Protein AF-A0A942C8V5-F1 (afdb_monomer)

Secondary structure (DSSP, 8-state):
-----------------------------TT--TTSPPPEES--EEETTSEEEEEEEETTGGGEEEEEEES-TTEEEEEEEEPPPPTTS-EEEEEEEEE-TTPPPEEEEEEEEETT--EEEEEEEEESS-EEEEEEEEEEEEEEEEEETTEEEEEEEEEEEEEEEETT----TT-TT-EEEEEEEETTEEEEEEEPEEEEEESSSSEEEEEEEEEGGGGTT--TT-EEEEEEE-TT-PBPPPEEEE-SS---

Structure (mmCIF, N/CA/C/O backbone):
data_AF-A0A942C8V5-F1
#
_entry.id   AF-A0A942C8V5-F1
#
loop_
_atom_site.group_PDB
_atom_site.id
_atom_site.type_symbol
_atom_site.label_atom_id
_atom_site.label_alt_id
_atom_site.label_comp_id
_atom_site.label_asym_id
_atom_site.label_entity_id
_atom_site.label_seq_id
_atom_site.pdbx_PDB_ins_code
_atom_site.Cartn_x
_atom_site.Cartn_y
_atom_site.Cartn_z
_atom_site.occupancy
_atom_site.B_iso_or_equiv
_atom_site.auth_seq_id
_atom_site.auth_comp_id
_atom_site.auth_asym_id
_atom_site.auth_atom_id
_atom_site.pdbx_PDB_model_num
ATOM 1 N N . MET A 1 1 ? -52.559 -8.311 -66.652 1.00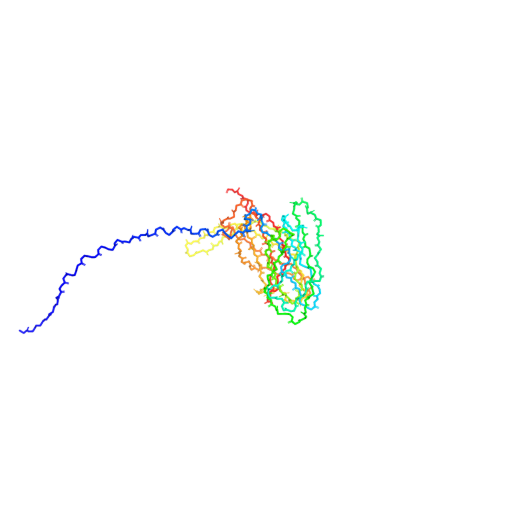 38.31 1 MET A N 1
ATOM 2 C CA . MET A 1 1 ? -52.20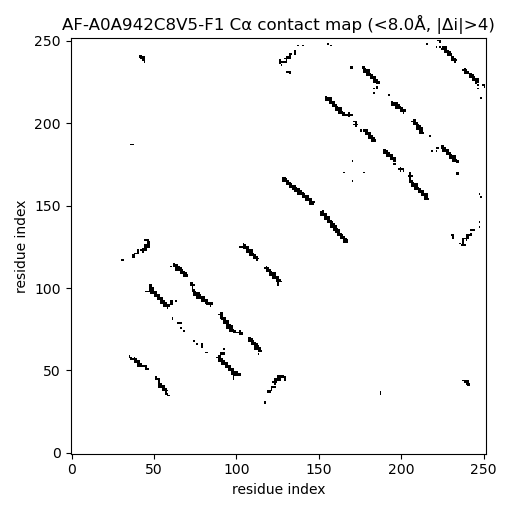0 -9.210 -65.538 1.00 38.31 1 MET A CA 1
ATOM 3 C C . MET A 1 1 ? -51.430 -8.431 -64.485 1.00 38.31 1 MET A C 1
ATOM 5 O O . MET A 1 1 ? -50.335 -7.984 -64.770 1.00 38.31 1 MET A O 1
ATOM 9 N N . LEU A 1 2 ? -52.074 -8.281 -63.321 1.00 38.78 2 LEU A N 1
ATOM 10 C CA . LEU A 1 2 ? -51.520 -8.332 -61.959 1.00 38.78 2 LEU A CA 1
ATOM 11 C C . LEU A 1 2 ? -50.409 -7.345 -61.541 1.00 38.78 2 LEU A C 1
ATOM 13 O O . LEU A 1 2 ? -49.267 -7.487 -61.938 1.00 38.78 2 LEU A O 1
ATOM 17 N N . HIS A 1 3 ? -50.773 -6.402 -60.651 1.00 37.09 3 HIS A N 1
ATOM 18 C CA . HIS A 1 3 ? -50.341 -6.341 -59.228 1.00 37.09 3 HIS A CA 1
ATOM 19 C C . HIS A 1 3 ? -49.029 -5.549 -59.041 1.00 37.09 3 HIS A C 1
ATOM 21 O O . HIS A 1 3 ? -48.108 -5.723 -59.813 1.00 37.09 3 HIS A O 1
ATOM 27 N N . ARG A 1 4 ? -48.791 -4.704 -58.034 1.00 42.16 4 ARG A N 1
ATOM 28 C CA . ARG A 1 4 ? -49.491 -4.214 -56.832 1.00 42.16 4 ARG A CA 1
ATOM 29 C C . ARG A 1 4 ? -48.508 -3.204 -56.194 1.00 42.16 4 ARG A C 1
ATOM 31 O O . ARG A 1 4 ? -47.310 -3.444 -56.278 1.00 42.16 4 ARG A O 1
ATOM 38 N N . ASN A 1 5 ? -49.032 -2.234 -55.436 1.00 39.16 5 ASN A N 1
ATOM 39 C CA . ASN A 1 5 ? -48.396 -1.601 -54.260 1.00 39.16 5 ASN A CA 1
ATOM 40 C C . ASN A 1 5 ? -47.206 -0.634 -54.503 1.00 39.16 5 ASN A C 1
ATOM 42 O O . ASN A 1 5 ? -46.437 -0.828 -55.425 1.00 39.16 5 ASN A O 1
ATOM 46 N N . PHE A 1 6 ? -46.918 0.414 -53.723 1.00 39.69 6 PHE A N 1
ATOM 47 C CA . PHE A 1 6 ? -47.449 1.007 -52.484 1.00 39.69 6 PHE A CA 1
ATOM 48 C C . PHE A 1 6 ? -46.781 2.410 -52.373 1.00 39.69 6 PHE A C 1
ATOM 50 O O . PHE A 1 6 ? -45.605 2.544 -52.681 1.00 39.69 6 PHE A O 1
ATOM 57 N N . ILE A 1 7 ? -47.537 3.481 -52.121 1.00 39.53 7 ILE A N 1
ATOM 58 C CA . ILE A 1 7 ? -47.566 4.252 -50.857 1.00 39.53 7 ILE A CA 1
ATOM 59 C C . ILE A 1 7 ? -46.388 5.227 -50.597 1.00 39.53 7 ILE A C 1
ATOM 61 O O . ILE A 1 7 ? -45.274 4.837 -50.283 1.00 39.53 7 ILE A O 1
ATOM 65 N N . ALA A 1 8 ? -46.770 6.512 -50.640 1.00 39.25 8 ALA A N 1
ATOM 66 C CA . ALA A 1 8 ? -46.387 7.657 -49.802 1.00 39.25 8 ALA A CA 1
ATOM 67 C C . ALA A 1 8 ? -44.900 8.007 -49.589 1.00 39.25 8 ALA A C 1
ATOM 69 O O . ALA A 1 8 ? -44.203 7.433 -48.757 1.00 39.25 8 ALA A O 1
ATOM 70 N N . PHE A 1 9 ? -44.492 9.114 -50.217 1.00 39.47 9 PHE A N 1
ATOM 71 C CA . PHE A 1 9 ? -43.398 9.961 -49.741 1.00 39.47 9 PHE A CA 1
ATOM 72 C C . PHE A 1 9 ? -43.809 10.604 -48.406 1.00 39.47 9 PHE A C 1
ATOM 74 O O . PHE A 1 9 ? -44.644 11.509 -48.367 1.00 39.47 9 PHE A O 1
ATOM 81 N N . ALA A 1 10 ? -43.268 10.074 -47.310 1.00 44.41 10 ALA A N 1
ATOM 82 C CA . ALA A 1 10 ? -43.529 10.534 -45.956 1.00 44.41 10 ALA A CA 1
ATOM 83 C C . ALA A 1 10 ? -42.730 11.799 -45.609 1.00 44.41 10 ALA A C 1
ATOM 85 O O . ALA A 1 10 ? -41.603 12.008 -46.053 1.00 44.41 10 ALA A O 1
ATOM 86 N N . LEU A 1 11 ? -43.391 12.617 -44.794 1.00 40.50 11 LEU A N 1
ATOM 87 C CA . LEU A 1 11 ? -43.017 13.918 -44.266 1.00 40.50 11 LEU A CA 1
ATOM 88 C C . LEU A 1 11 ? -41.564 14.052 -43.787 1.00 40.50 11 LEU A C 1
ATOM 90 O O . LEU A 1 11 ? -41.040 13.249 -43.020 1.00 40.50 11 LEU A O 1
ATOM 94 N N . CYS A 1 12 ? -41.015 15.210 -44.143 1.00 42.50 12 CYS A N 1
ATOM 95 C CA . CYS A 1 12 ? -39.891 15.881 -43.513 1.00 42.50 12 CYS A CA 1
ATOM 96 C C . CYS A 1 12 ? -40.156 16.082 -42.006 1.00 42.50 12 CYS A C 1
ATOM 98 O O . CYS A 1 12 ? -41.077 16.809 -41.631 1.00 42.50 12 CYS A O 1
ATOM 100 N N . LEU A 1 13 ? -39.351 15.453 -41.147 1.00 40.66 13 LEU A N 1
ATOM 101 C CA . LEU A 1 13 ? -39.339 15.681 -39.700 1.00 40.66 13 LEU A CA 1
ATOM 102 C C . LEU A 1 13 ? -37.929 16.132 -39.309 1.00 40.66 13 LEU A C 1
ATOM 104 O O . LEU A 1 13 ? -37.024 15.335 -39.075 1.00 40.66 13 LEU A O 1
ATOM 108 N N . VAL A 1 14 ? -37.742 17.452 -39.306 1.00 45.91 14 VAL A N 1
ATOM 109 C CA . VAL A 1 14 ? -36.545 18.116 -38.785 1.00 45.91 14 VAL A CA 1
ATOM 110 C C . VAL A 1 14 ? -36.579 17.989 -37.263 1.00 45.91 14 VAL A C 1
ATOM 112 O O . VAL A 1 14 ? -37.324 18.695 -36.586 1.00 45.91 14 VAL A O 1
ATOM 115 N N . ALA A 1 15 ? -35.790 17.066 -36.716 1.00 45.25 15 ALA A N 1
ATOM 116 C CA . ALA A 1 15 ? -35.586 16.953 -35.280 1.00 45.25 15 ALA A CA 1
ATOM 117 C C . ALA A 1 15 ? -34.619 18.055 -34.814 1.00 45.25 15 ALA A C 1
ATOM 119 O O . ALA A 1 15 ? -33.400 17.916 -34.899 1.00 45.25 15 ALA A O 1
ATOM 120 N N . PHE A 1 16 ? -35.167 19.167 -34.319 1.00 45.69 16 PHE A N 1
ATOM 121 C CA . PHE A 1 16 ? -34.416 20.131 -33.516 1.00 45.69 16 PHE A CA 1
ATOM 122 C C . PHE A 1 16 ? -34.074 19.480 -32.169 1.00 45.69 16 PHE A C 1
ATOM 124 O O . PHE A 1 16 ? -34.908 19.403 -31.267 1.00 45.69 16 PHE A O 1
ATOM 131 N N . ALA A 1 17 ? -32.840 18.998 -32.025 1.00 45.44 17 ALA A N 1
ATOM 132 C CA . ALA A 1 17 ? -32.298 18.599 -30.735 1.00 45.44 17 ALA A CA 1
ATOM 133 C C . ALA A 1 17 ? -32.041 19.858 -29.890 1.00 45.44 17 ALA A C 1
ATOM 135 O O . ALA A 1 17 ? -30.988 20.488 -29.969 1.00 45.44 17 ALA A O 1
ATOM 136 N N . LEU A 1 18 ? -33.032 20.248 -29.087 1.00 44.28 18 LEU A N 1
ATOM 137 C CA . LEU A 1 18 ? -32.858 21.191 -27.986 1.00 44.28 18 LEU A CA 1
ATOM 138 C C . LEU A 1 18 ? -31.940 20.544 -26.943 1.00 44.28 18 LEU A C 1
ATOM 140 O O . LEU A 1 18 ? -32.384 19.775 -26.092 1.00 44.28 18 LEU A O 1
ATOM 144 N N . THR A 1 19 ? -30.645 20.850 -26.995 1.00 47.84 19 THR A N 1
ATOM 145 C CA . THR A 1 19 ? -29.724 20.563 -25.894 1.00 47.84 19 THR A CA 1
ATOM 146 C C . THR A 1 19 ? -30.099 21.461 -24.720 1.00 47.84 19 THR A C 1
ATOM 148 O O . THR A 1 19 ? -29.638 22.601 -24.617 1.00 47.84 19 THR A O 1
ATOM 151 N N . ALA A 1 20 ? -30.974 20.972 -23.842 1.00 48.25 20 ALA A N 1
ATOM 152 C CA . ALA A 1 20 ? -31.208 21.600 -22.554 1.00 48.25 20 ALA A CA 1
ATOM 153 C C . ALA A 1 20 ? -29.872 21.624 -21.801 1.00 48.25 20 ALA A C 1
ATOM 155 O O . ALA A 1 20 ? -29.314 20.586 -21.447 1.00 48.25 20 ALA A O 1
ATOM 156 N N . LYS A 1 21 ? -29.327 22.825 -21.609 1.00 42.16 21 LYS A N 1
ATOM 157 C CA . LYS A 1 21 ? -28.135 23.064 -20.800 1.00 42.16 21 LYS A CA 1
ATOM 158 C C . LYS A 1 21 ? -28.510 22.737 -19.356 1.00 42.16 21 LYS A C 1
ATOM 160 O O . LYS A 1 21 ? -29.104 23.561 -18.666 1.00 42.16 21 LYS A O 1
ATOM 165 N N . VAL A 1 22 ? -28.245 21.504 -18.932 1.00 43.00 22 VAL A N 1
ATOM 166 C CA . VAL A 1 22 ? -28.465 21.085 -17.548 1.00 43.00 22 VAL A CA 1
ATOM 167 C C . VAL A 1 22 ? -27.470 21.869 -16.703 1.00 43.00 22 VAL A C 1
ATOM 169 O O . VAL A 1 22 ? -26.266 21.622 -16.751 1.00 43.00 22 VAL A O 1
ATOM 172 N N . ASN A 1 23 ? -27.961 22.876 -15.984 1.00 43.91 23 ASN A N 1
ATOM 173 C CA . ASN A 1 23 ? -27.148 23.590 -15.013 1.00 43.91 23 ASN A CA 1
ATOM 174 C C . ASN A 1 23 ? -26.684 22.572 -13.972 1.00 43.91 23 ASN A C 1
ATOM 176 O O . ASN A 1 23 ? -27.506 21.908 -13.341 1.00 43.91 23 ASN A O 1
ATOM 180 N N . SER A 1 24 ? -25.370 22.431 -13.812 1.00 38.53 24 SER A N 1
ATOM 181 C CA . SER A 1 24 ? -24.791 21.613 -12.756 1.00 38.53 24 SER A CA 1
ATOM 182 C C . SER A 1 24 ? -25.305 22.126 -11.412 1.00 38.53 24 SER A C 1
ATOM 184 O O . SER A 1 24 ? -24.946 23.227 -10.987 1.00 38.53 24 SER A O 1
ATOM 186 N N . VAL A 1 25 ? -26.164 21.348 -10.759 1.00 33.50 25 VAL A N 1
ATOM 187 C CA . VAL A 1 25 ? -26.600 21.623 -9.392 1.00 33.50 25 VAL A CA 1
ATOM 188 C C . VAL A 1 25 ? -25.411 21.323 -8.489 1.00 33.50 25 VAL A C 1
ATOM 190 O O . VAL A 1 25 ? -25.062 20.166 -8.262 1.00 33.50 25 VAL A O 1
ATOM 193 N N . SER A 1 26 ? -24.741 22.366 -8.005 1.00 35.66 26 SER A N 1
ATOM 194 C CA . SER A 1 26 ? -23.710 22.217 -6.987 1.00 35.66 26 SER A CA 1
ATOM 195 C C . SER A 1 26 ? -24.388 22.044 -5.629 1.00 35.66 26 SER A C 1
ATOM 197 O O . SER A 1 26 ? -24.813 23.000 -4.983 1.00 35.66 26 SER A O 1
ATOM 199 N N . PHE A 1 27 ? -24.509 20.798 -5.173 1.00 35.44 27 PHE A N 1
ATOM 200 C CA . PHE A 1 27 ? -24.860 20.533 -3.783 1.00 35.44 27 PHE A CA 1
ATOM 201 C C . PHE A 1 27 ? -23.661 20.904 -2.902 1.00 35.44 27 PHE A C 1
ATOM 203 O O . PHE A 1 27 ? -22.681 20.167 -2.810 1.00 35.44 27 PHE A O 1
ATOM 210 N N . ARG A 1 28 ? -23.719 22.070 -2.250 1.00 34.44 28 ARG A N 1
ATOM 211 C CA . ARG A 1 28 ? -22.870 22.350 -1.087 1.00 34.44 28 ARG A CA 1
ATOM 212 C C . ARG A 1 28 ? -23.478 21.624 0.103 1.00 34.44 28 ARG A C 1
ATOM 214 O O . ARG A 1 28 ? -24.478 22.085 0.638 1.00 34.44 28 ARG A O 1
ATOM 221 N N . VAL A 1 29 ? -22.866 20.518 0.521 1.00 41.31 29 VAL A N 1
ATOM 222 C CA . VAL A 1 29 ? -23.103 19.952 1.854 1.00 41.31 29 VAL A CA 1
ATOM 223 C C . VAL A 1 29 ? -22.496 20.932 2.867 1.00 41.31 29 VAL A C 1
ATOM 225 O O . VAL A 1 29 ? -21.273 21.118 2.861 1.00 41.31 29 VAL A O 1
ATOM 228 N N . PRO A 1 30 ? -23.298 21.624 3.698 1.00 34.59 30 PRO A N 1
ATOM 229 C CA . PRO A 1 30 ? -22.764 22.520 4.717 1.00 34.59 30 PRO A CA 1
ATOM 230 C C . PRO A 1 30 ? -21.890 21.710 5.686 1.00 34.59 30 PRO A C 1
ATOM 232 O O . PRO A 1 30 ? -22.358 20.732 6.257 1.00 34.59 30 PRO A O 1
ATOM 235 N N . GLY A 1 31 ? -20.616 22.088 5.833 1.00 42.44 31 GLY A N 1
ATOM 236 C CA . GLY A 1 31 ? -19.649 21.411 6.714 1.00 42.44 31 GLY A CA 1
ATOM 237 C C . GLY A 1 31 ? -18.483 20.714 6.004 1.00 42.44 31 GLY A C 1
ATOM 238 O O . GLY A 1 31 ? -17.458 20.470 6.635 1.00 42.44 31 GLY A O 1
ATOM 239 N N . LEU A 1 32 ? -18.560 20.473 4.690 1.00 41.72 32 LEU A N 1
ATOM 240 C CA . LEU A 1 32 ? -17.428 19.941 3.923 1.00 41.72 32 LEU A CA 1
ATOM 241 C C . LEU A 1 32 ? -16.541 21.099 3.426 1.00 41.72 32 LEU A C 1
ATOM 243 O O . LEU A 1 32 ? -16.661 21.567 2.292 1.00 41.72 32 LEU A O 1
ATOM 247 N N . GLN A 1 33 ? -15.667 21.632 4.288 1.00 43.25 33 GLN A N 1
ATOM 248 C CA . GLN A 1 33 ? -14.651 22.591 3.840 1.00 43.25 33 GLN A CA 1
ATOM 249 C C . GLN A 1 33 ? -13.616 21.880 2.951 1.00 43.25 33 GLN A C 1
ATOM 251 O O . GLN A 1 33 ? -12.666 21.262 3.412 1.00 43.25 33 GLN A O 1
ATOM 256 N N . SER A 1 34 ? -13.811 22.010 1.639 1.00 46.91 34 SER A N 1
ATOM 257 C CA . SER A 1 34 ? -13.035 21.423 0.533 1.00 46.91 34 SER A CA 1
ATOM 258 C C . SER A 1 34 ? -11.576 21.933 0.383 1.00 46.91 34 SER A C 1
ATOM 260 O O . SER A 1 34 ? -10.985 21.831 -0.700 1.00 46.91 34 SER A O 1
ATOM 262 N N . SER A 1 35 ? -10.954 22.502 1.419 1.00 44.91 35 SER A N 1
ATOM 263 C CA . SER A 1 35 ? -9.672 23.215 1.273 1.00 44.91 35 SER A CA 1
ATOM 264 C C . SER A 1 35 ? -8.434 22.462 1.766 1.00 44.91 35 SER A C 1
ATOM 266 O O . SER A 1 35 ? -7.335 22.808 1.331 1.00 44.91 35 SER A O 1
ATOM 268 N N . ASP A 1 36 ? -8.562 21.405 2.563 1.00 59.91 36 ASP A N 1
ATOM 269 C CA . ASP A 1 36 ? -7.403 20.638 3.036 1.00 59.91 36 ASP A CA 1
ATOM 270 C C . ASP A 1 36 ? -7.195 19.358 2.220 1.00 59.91 36 ASP A C 1
ATOM 272 O O . ASP A 1 36 ? -8.136 18.780 1.678 1.00 59.91 36 ASP A O 1
ATOM 276 N N . ALA A 1 37 ? -5.933 18.956 2.038 1.00 65.75 37 ALA A N 1
ATOM 277 C CA . ALA A 1 37 ? -5.626 17.669 1.422 1.00 65.75 37 ALA A CA 1
ATOM 278 C C . ALA A 1 37 ? -6.230 16.553 2.286 1.00 65.75 37 ALA A C 1
ATOM 280 O O . ALA A 1 37 ? -6.103 16.609 3.510 1.00 65.75 37 ALA A O 1
ATOM 281 N N . LEU A 1 38 ? -6.879 15.571 1.647 1.00 77.62 38 LEU A N 1
ATOM 282 C CA . LEU A 1 38 ? -7.459 14.428 2.351 1.00 77.62 38 LEU A CA 1
ATOM 283 C C . LEU A 1 38 ? -6.379 13.724 3.186 1.00 77.62 38 LEU A C 1
ATOM 285 O O . LEU A 1 38 ? -5.236 13.619 2.718 1.00 77.62 38 LEU A O 1
ATOM 289 N N . PRO A 1 39 ? -6.719 13.246 4.393 1.00 85.62 39 PRO A N 1
ATOM 290 C CA . PRO A 1 39 ? -5.781 12.483 5.189 1.00 85.62 39 PRO A CA 1
ATOM 291 C C . PRO A 1 39 ? -5.361 11.203 4.468 1.00 85.62 39 PRO A C 1
ATOM 293 O O . PRO A 1 39 ? -6.121 10.593 3.718 1.00 85.62 39 PRO A O 1
ATOM 296 N N . GLU A 1 40 ? -4.119 10.807 4.700 1.00 86.00 40 GLU A N 1
ATOM 297 C CA . GLU A 1 40 ? -3.477 9.662 4.073 1.00 86.00 40 GLU A CA 1
ATOM 298 C C . GLU A 1 40 ? -3.154 8.609 5.132 1.00 86.00 40 GLU A C 1
ATOM 300 O O . GLU A 1 40 ? -2.676 8.937 6.216 1.00 86.00 40 GLU A O 1
ATOM 305 N N . VAL A 1 41 ? -3.391 7.340 4.807 1.00 88.31 41 VAL A N 1
ATOM 306 C CA . VAL A 1 41 ? -3.032 6.204 5.661 1.00 88.31 41 VAL A CA 1
ATOM 307 C C . VAL A 1 41 ? -1.665 5.660 5.243 1.00 88.31 41 VAL A C 1
ATOM 309 O O . VAL A 1 41 ? -1.463 5.349 4.065 1.00 88.31 41 VAL A O 1
ATOM 312 N N . GLU A 1 42 ? -0.735 5.522 6.192 1.00 83.75 42 GLU A N 1
ATOM 313 C CA . GLU A 1 42 ? 0.624 5.027 5.909 1.00 83.75 42 GLU A CA 1
ATOM 314 C C . GLU A 1 42 ? 0.648 3.525 5.591 1.00 83.75 42 GLU A C 1
ATOM 316 O O . GLU A 1 42 ? 1.216 3.116 4.574 1.00 83.75 42 GLU A O 1
ATOM 321 N N . SER A 1 43 ? -0.029 2.724 6.419 1.00 81.31 43 SER A N 1
ATOM 322 C CA . SER A 1 43 ? -0.343 1.317 6.151 1.00 81.31 43 SER A CA 1
ATOM 323 C C . SER A 1 43 ? -1.853 1.148 6.122 1.00 81.31 43 SER A C 1
ATOM 325 O O . SER A 1 43 ? -2.517 1.325 7.140 1.00 81.31 43 SER A O 1
ATOM 327 N N . SER A 1 44 ? -2.410 0.835 4.954 1.00 83.94 44 SER A N 1
ATOM 328 C CA . SER A 1 44 ? -3.852 0.620 4.812 1.00 83.94 44 SER A CA 1
ATOM 329 C C . SER A 1 44 ? -4.277 -0.796 5.170 1.00 83.94 44 SER A C 1
ATOM 331 O O . SER A 1 44 ? -5.394 -1.160 4.833 1.00 83.94 44 SER A O 1
ATOM 333 N N . VAL A 1 45 ? -3.431 -1.590 5.829 1.00 88.62 45 VAL A N 1
ATOM 334 C CA . VAL A 1 45 ? -3.777 -2.942 6.273 1.00 88.62 45 VAL A CA 1
ATOM 335 C C . VAL A 1 45 ? -3.560 -3.071 7.770 1.00 88.62 45 VAL A C 1
ATOM 337 O O . VAL A 1 45 ? -2.545 -2.632 8.309 1.00 88.62 45 VAL A O 1
ATOM 340 N N . VAL A 1 46 ? -4.544 -3.671 8.431 1.00 93.62 46 VAL A N 1
ATOM 341 C CA . VAL A 1 46 ? -4.463 -4.136 9.816 1.00 93.62 46 VAL A CA 1
ATOM 342 C C . VAL A 1 46 ? -4.713 -5.633 9.842 1.00 93.62 46 VAL A C 1
ATOM 344 O O . VAL A 1 46 ? -5.501 -6.139 9.046 1.00 93.62 46 VAL A O 1
ATOM 347 N N . VAL A 1 47 ? -4.056 -6.355 10.740 1.00 94.69 47 VAL A N 1
ATOM 348 C CA . VAL A 1 47 ? -4.050 -7.819 10.703 1.00 94.69 47 VAL A CA 1
ATOM 349 C C . VAL A 1 47 ? -5.023 -8.378 11.729 1.00 94.69 47 VAL A C 1
ATOM 351 O O . VAL A 1 47 ? -5.025 -7.975 12.893 1.00 94.69 47 VAL A O 1
ATOM 354 N N . ARG A 1 48 ? -5.860 -9.325 11.304 1.00 95.38 48 ARG A N 1
ATOM 355 C CA . ARG A 1 48 ? -6.801 -10.004 12.201 1.00 95.38 48 ARG A CA 1
ATOM 356 C C . ARG A 1 48 ? -6.093 -10.831 13.277 1.00 95.38 48 ARG A C 1
ATOM 358 O O . ARG A 1 48 ? -5.007 -11.364 13.067 1.00 95.38 48 ARG A O 1
ATOM 365 N N . GLY A 1 49 ? -6.740 -10.973 14.430 1.00 96.50 49 GLY A N 1
ATOM 366 C CA . GLY A 1 49 ? -6.250 -11.782 15.551 1.00 96.50 49 GLY A CA 1
ATOM 367 C C . GLY A 1 49 ? -5.174 -11.116 16.406 1.00 96.50 49 GLY A C 1
ATOM 368 O O . GLY A 1 49 ? -4.634 -11.765 17.300 1.00 96.50 49 GLY A O 1
ATOM 369 N N . ARG A 1 50 ? -4.862 -9.838 16.164 1.00 96.12 50 ARG A N 1
ATOM 370 C CA . ARG A 1 50 ? -3.879 -9.076 16.938 1.00 96.12 50 ARG A CA 1
ATOM 371 C C . ARG A 1 50 ? -4.315 -7.626 17.137 1.00 96.12 50 ARG A C 1
ATOM 373 O O . ARG A 1 50 ? -5.303 -7.152 16.576 1.00 96.12 50 ARG A O 1
ATOM 380 N N . THR A 1 51 ? -3.562 -6.922 17.973 1.00 96.31 51 THR A N 1
ATOM 381 C CA . THR A 1 51 ? -3.647 -5.465 18.057 1.00 96.31 51 THR A CA 1
ATOM 382 C C . THR A 1 51 ? -2.820 -4.863 16.925 1.00 96.31 51 THR A C 1
ATOM 384 O O . THR A 1 51 ? -1.639 -5.178 16.793 1.00 96.31 51 THR A O 1
ATOM 387 N N . SER A 1 52 ? -3.419 -3.985 16.127 1.00 94.12 52 SER A N 1
ATOM 388 C CA . SER A 1 52 ? -2.767 -3.295 15.011 1.00 94.12 52 SER A CA 1
ATOM 389 C C . SER A 1 52 ? -2.821 -1.783 15.198 1.00 94.12 52 SER A C 1
ATOM 391 O O . SER A 1 52 ? -3.696 -1.260 15.887 1.00 94.12 52 SER A O 1
ATOM 393 N N . THR A 1 53 ? -1.885 -1.064 14.579 1.00 93.44 53 THR A N 1
ATOM 394 C CA . THR A 1 53 ? -1.855 0.404 14.614 1.00 93.44 53 THR A CA 1
ATOM 395 C C . THR A 1 53 ? -2.101 0.963 13.222 1.00 93.44 53 THR A C 1
ATOM 397 O O . THR A 1 53 ? -1.342 0.690 12.298 1.00 93.44 53 THR A O 1
ATOM 400 N N . LEU A 1 54 ? -3.142 1.781 13.091 1.00 93.62 54 LEU A N 1
ATOM 401 C CA . LEU A 1 54 ? -3.445 2.535 11.882 1.00 93.62 54 LEU A CA 1
ATOM 402 C C . LEU A 1 54 ? -2.906 3.961 12.034 1.00 93.62 54 LEU A C 1
ATOM 404 O O . LEU A 1 54 ? -3.445 4.741 12.821 1.00 93.62 54 LEU A O 1
ATOM 408 N N . THR A 1 55 ? -1.852 4.312 11.294 1.00 93.00 55 THR A N 1
ATOM 409 C CA . THR A 1 55 ? -1.295 5.675 11.301 1.00 93.00 55 THR A CA 1
ATOM 410 C C . THR A 1 55 ? -1.850 6.490 10.141 1.00 93.00 55 THR A C 1
ATOM 412 O O . THR A 1 55 ? -1.728 6.112 8.972 1.00 93.00 55 THR A O 1
ATOM 415 N N . ILE A 1 56 ? -2.452 7.626 10.483 1.00 92.62 56 ILE A N 1
ATOM 416 C CA . ILE A 1 56 ? -3.108 8.546 9.558 1.00 92.62 56 ILE A CA 1
ATOM 417 C C . ILE A 1 56 ? -2.415 9.898 9.644 1.00 92.62 56 ILE A C 1
ATOM 419 O O . ILE A 1 56 ? -2.151 10.395 10.737 1.00 92.62 56 ILE A O 1
ATOM 423 N N . VAL A 1 57 ? -2.141 10.504 8.493 1.00 90.12 57 VAL A N 1
ATOM 424 C CA . VAL A 1 57 ? -1.379 11.746 8.354 1.00 90.12 57 VAL A CA 1
ATOM 425 C C . VAL A 1 57 ? -2.212 12.775 7.597 1.00 90.12 57 VAL A C 1
ATOM 427 O O . VAL A 1 57 ? -2.797 12.470 6.562 1.00 90.12 57 VAL A O 1
ATOM 430 N N . GLY A 1 58 ? -2.280 14.008 8.092 1.00 88.75 58 GLY A N 1
ATOM 431 C CA . GLY A 1 58 ? -3.107 15.058 7.505 1.00 88.75 58 GLY A CA 1
ATOM 432 C C . GLY A 1 58 ? -2.985 16.386 8.243 1.00 88.75 58 GLY A C 1
ATOM 433 O O . GLY A 1 58 ? -2.523 16.452 9.380 1.00 88.75 58 GLY A O 1
ATOM 434 N N . LYS A 1 59 ? -3.406 17.482 7.605 1.00 83.00 59 LYS A N 1
ATOM 435 C CA . LYS A 1 59 ? -3.219 18.837 8.157 1.00 83.00 59 LYS A CA 1
ATOM 436 C C . LYS A 1 59 ? -3.947 19.063 9.476 1.00 83.00 59 LYS A C 1
ATOM 438 O O . LYS A 1 59 ? -3.407 19.711 10.363 1.00 83.00 59 LYS A O 1
ATOM 443 N N . SER A 1 60 ? -5.128 18.484 9.637 1.00 82.06 60 SER A N 1
ATOM 444 C CA . SER A 1 60 ? -6.055 18.890 10.695 1.00 82.06 60 SER A CA 1
ATOM 445 C C . SER A 1 60 ? -6.398 17.730 11.648 1.00 82.06 60 SER A C 1
ATOM 447 O O . SER A 1 60 ? -7.448 17.715 12.287 1.00 82.06 60 SER A O 1
ATOM 449 N N . LEU A 1 61 ? -5.492 16.752 11.779 1.00 88.94 61 LEU A N 1
ATOM 450 C CA . LEU A 1 61 ? -5.704 15.547 12.596 1.00 88.94 61 LEU A CA 1
ATOM 451 C C . LEU A 1 61 ? -5.439 15.737 14.095 1.00 88.94 61 LEU A C 1
ATOM 453 O O . LEU A 1 61 ? -5.934 14.952 14.905 1.00 88.94 61 LEU A O 1
ATOM 457 N N . SER A 1 62 ? -4.729 16.793 14.504 1.00 84.88 62 SER A N 1
ATOM 458 C CA . SER A 1 62 ? -4.431 17.068 15.923 1.00 84.88 62 SER A CA 1
ATOM 459 C C . SER A 1 62 ? -5.689 17.297 16.776 1.00 84.88 62 SER A C 1
ATOM 461 O O . SER A 1 62 ? -5.673 17.115 17.998 1.00 84.88 62 SER A O 1
ATOM 463 N N . GLN A 1 63 ? -6.813 17.642 16.141 1.00 87.81 63 GLN A N 1
ATOM 464 C CA . GLN A 1 63 ? -8.108 17.849 16.790 1.00 87.81 63 GLN A CA 1
ATOM 465 C C . GLN A 1 63 ? -9.002 16.602 16.805 1.00 87.81 63 GLN A C 1
ATOM 467 O O . GLN A 1 63 ? -10.115 16.690 17.320 1.00 87.81 63 GLN A O 1
ATOM 472 N N . THR A 1 64 ? -8.538 15.453 16.300 1.00 92.44 64 THR A N 1
ATOM 473 C CA . THR A 1 64 ? -9.303 14.195 16.332 1.00 92.44 64 THR A CA 1
ATOM 474 C C . THR A 1 64 ? -9.682 13.848 17.774 1.00 92.44 64 THR A C 1
ATOM 476 O O . THR A 1 64 ? -8.829 13.881 18.671 1.00 92.44 64 THR A O 1
ATOM 479 N N . LYS A 1 65 ? -10.972 13.571 18.001 1.00 93.00 65 LYS A N 1
ATOM 480 C CA . LYS A 1 65 ? -11.537 13.171 19.303 1.00 93.00 65 LYS A CA 1
ATOM 481 C C . LYS A 1 65 ? -12.170 11.782 19.280 1.00 93.00 65 LYS A C 1
ATOM 483 O O . LYS A 1 65 ? -12.216 11.141 20.321 1.00 93.00 65 LYS A O 1
ATOM 488 N N . ALA A 1 66 ? -12.664 11.343 18.126 1.00 94.31 66 ALA A N 1
ATOM 489 C CA . ALA A 1 66 ? -13.348 10.069 17.974 1.00 94.31 66 ALA A CA 1
ATOM 490 C C . ALA A 1 66 ? -13.037 9.461 16.608 1.00 94.31 66 ALA A C 1
ATOM 492 O O . ALA A 1 66 ? -12.735 10.182 15.653 1.00 94.31 66 ALA A O 1
ATOM 493 N N . VAL A 1 67 ? -13.120 8.137 16.550 1.00 96.62 67 VAL A N 1
ATOM 494 C CA . VAL A 1 67 ? -12.977 7.334 15.340 1.00 96.62 67 VAL A CA 1
ATOM 495 C C . VAL A 1 67 ? -14.107 6.322 15.345 1.00 96.62 67 VAL A C 1
ATOM 497 O O . VAL A 1 67 ? -14.265 5.582 16.314 1.00 96.62 67 VAL A O 1
ATOM 500 N N . GLU A 1 68 ? -14.849 6.276 14.252 1.00 97.06 68 GLU A N 1
ATOM 501 C CA . GLU A 1 68 ? -15.865 5.262 13.993 1.00 97.06 68 GLU A CA 1
ATOM 502 C C . GLU A 1 68 ? -15.429 4.426 12.795 1.00 97.06 68 GLU A C 1
ATOM 504 O O . GLU A 1 68 ? -14.865 4.961 11.842 1.00 97.06 68 GLU A O 1
ATOM 509 N N . ILE A 1 69 ? -15.640 3.112 12.859 1.00 97.44 69 ILE A N 1
ATOM 510 C CA . ILE A 1 69 ? -15.216 2.173 11.818 1.00 97.44 69 ILE A CA 1
ATOM 511 C C . ILE A 1 69 ? -16.441 1.470 11.256 1.00 97.44 69 ILE A C 1
ATOM 513 O O . ILE A 1 69 ? -17.246 0.938 12.015 1.00 97.44 69 ILE A O 1
ATOM 517 N N . GLU A 1 70 ? -16.541 1.413 9.933 1.00 96.88 70 GLU A N 1
ATOM 518 C CA . GLU A 1 70 ? -17.616 0.725 9.233 1.00 96.88 70 GLU A CA 1
ATOM 519 C C . GLU A 1 70 ? -17.069 -0.165 8.103 1.00 96.88 70 GLU A C 1
ATOM 521 O O . GLU A 1 70 ? -16.290 0.307 7.271 1.00 96.88 70 GLU A O 1
ATOM 526 N N . PRO A 1 71 ? -17.469 -1.446 8.027 1.00 97.12 71 PRO A N 1
ATOM 527 C CA . PRO A 1 71 ? -18.149 -2.235 9.065 1.00 97.12 71 PRO A CA 1
ATOM 528 C C . PRO A 1 71 ? -17.332 -2.417 10.364 1.00 97.12 71 PRO A C 1
ATOM 530 O O . PRO A 1 71 ? -16.144 -2.729 10.318 1.00 97.12 71 PRO A O 1
ATOM 533 N N . ALA A 1 72 ? -17.972 -2.290 11.533 1.00 96.50 72 ALA A N 1
ATOM 534 C CA . ALA A 1 72 ? -17.301 -2.419 12.839 1.00 96.50 72 ALA A CA 1
ATOM 535 C C . ALA A 1 72 ? -17.079 -3.873 13.304 1.00 96.50 72 ALA A C 1
ATOM 537 O O . ALA A 1 72 ? -16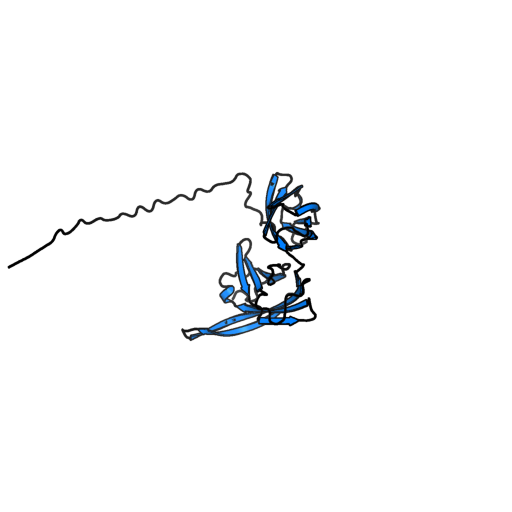.357 -4.108 14.272 1.00 96.50 72 ALA A O 1
ATOM 538 N N . THR A 1 73 ? -17.723 -4.855 12.665 1.00 96.81 73 THR A N 1
ATOM 539 C CA . THR A 1 73 ? -17.717 -6.259 13.103 1.00 96.81 73 THR A CA 1
ATOM 540 C C . THR A 1 73 ? -16.292 -6.798 13.253 1.00 96.81 73 THR A C 1
ATOM 542 O O . THR A 1 73 ? -15.504 -6.769 12.305 1.00 96.81 73 THR A O 1
ATOM 545 N N . GLY A 1 74 ? -15.971 -7.297 14.451 1.00 96.94 74 GLY A N 1
ATOM 546 C CA . GLY A 1 74 ? -14.656 -7.848 14.785 1.00 96.94 74 GLY A CA 1
ATOM 547 C C . GLY A 1 74 ? -13.549 -6.809 15.009 1.00 96.94 74 GLY A C 1
ATOM 548 O O . GLY A 1 74 ? -12.388 -7.196 15.106 1.00 96.94 74 GLY A O 1
ATOM 549 N N . ILE A 1 75 ? -13.862 -5.507 15.086 1.00 97.75 75 ILE A N 1
ATOM 550 C CA . ILE A 1 75 ? -12.881 -4.438 15.331 1.00 97.75 75 ILE A CA 1
ATOM 551 C C . ILE A 1 75 ? -13.305 -3.578 16.524 1.00 97.75 75 ILE A C 1
ATOM 553 O O . ILE A 1 75 ? -14.456 -3.161 16.641 1.00 97.75 75 ILE A O 1
ATOM 557 N N . LYS A 1 76 ? -12.347 -3.241 17.392 1.00 97.31 76 LYS A N 1
ATOM 558 C CA . LYS A 1 76 ? -12.525 -2.255 18.466 1.00 97.31 76 LYS A CA 1
ATOM 559 C C . LYS A 1 76 ? -11.417 -1.215 18.427 1.00 97.31 76 LYS A C 1
ATOM 561 O O . LYS A 1 76 ? -10.240 -1.566 18.373 1.00 97.31 76 LYS A O 1
ATOM 566 N N . VAL A 1 77 ? -11.788 0.061 18.513 1.00 97.31 77 VAL A N 1
ATOM 567 C CA . VAL A 1 77 ? -10.828 1.144 18.758 1.00 97.31 77 VAL A CA 1
ATOM 568 C C . VAL A 1 77 ? -10.425 1.087 20.228 1.00 97.31 77 VAL A C 1
ATOM 570 O O . VAL A 1 77 ? -11.254 1.292 21.110 1.00 97.31 77 VAL A O 1
ATOM 573 N N . VAL A 1 78 ? -9.160 0.772 20.487 1.00 97.25 78 VAL A N 1
ATOM 574 C CA . VAL A 1 78 ? -8.595 0.677 21.840 1.00 97.25 78 VAL A CA 1
ATOM 575 C C . VAL A 1 78 ? -8.116 2.044 22.302 1.00 97.25 78 VAL A C 1
ATOM 577 O O . VAL A 1 78 ? -8.368 2.449 23.433 1.00 97.25 78 VAL A O 1
ATOM 580 N N . GLU A 1 79 ? -7.418 2.761 21.424 1.00 96.31 79 GLU A N 1
ATOM 581 C CA . GLU A 1 79 ? -6.770 4.018 21.775 1.00 96.31 79 GLU A CA 1
ATOM 582 C C . GLU A 1 79 ? -6.598 4.915 20.546 1.00 96.31 79 GLU A C 1
ATOM 584 O O . GLU A 1 79 ? -6.369 4.433 19.436 1.00 96.31 79 GLU A O 1
ATOM 589 N N . ILE A 1 80 ? -6.663 6.232 20.753 1.00 95.31 80 ILE A N 1
ATOM 590 C CA . ILE A 1 80 ? -6.321 7.244 19.748 1.00 95.31 80 ILE A CA 1
ATOM 591 C C . ILE A 1 80 ? -5.141 8.053 20.290 1.00 95.31 80 ILE A C 1
ATOM 593 O O . ILE A 1 80 ? -5.302 8.875 21.193 1.00 95.31 80 ILE A O 1
ATOM 597 N N . LYS A 1 81 ? -3.954 7.838 19.723 1.00 93.69 81 LYS A N 1
ATOM 598 C CA . LYS A 1 81 ? -2.726 8.558 20.069 1.00 93.69 81 LYS A CA 1
ATOM 599 C C . LYS A 1 81 ? -2.484 9.679 19.075 1.00 93.69 81 LYS A C 1
ATOM 601 O O . LYS A 1 81 ? -2.432 9.459 17.867 1.00 93.69 81 LYS A O 1
ATOM 606 N N . LYS A 1 82 ? -2.295 10.889 19.586 1.00 89.94 82 LYS A N 1
ATOM 607 C CA . LYS A 1 82 ? -1.837 12.021 18.776 1.00 89.94 82 LYS A CA 1
ATOM 608 C C . LYS A 1 82 ? -0.323 11.959 18.705 1.00 89.94 82 LYS A C 1
ATOM 610 O O . LYS A 1 82 ? 0.323 11.841 19.743 1.00 89.94 82 LYS A O 1
ATOM 615 N N . LEU A 1 83 ? 0.214 12.013 17.497 1.00 85.56 83 LEU A N 1
ATOM 616 C CA . LEU A 1 83 ? 1.649 12.076 17.276 1.00 85.56 83 LEU A CA 1
ATOM 617 C C . LEU A 1 83 ? 2.079 13.531 17.109 1.00 85.56 83 LEU A C 1
ATOM 619 O O . LEU A 1 83 ? 1.266 14.407 16.800 1.00 85.56 83 LEU A O 1
ATOM 623 N N . GLU A 1 84 ? 3.366 13.777 17.324 1.00 81.38 84 GLU A N 1
ATOM 624 C CA . GLU A 1 84 ? 3.960 15.084 17.071 1.00 81.38 84 GLU A CA 1
ATOM 625 C C . GLU A 1 84 ? 3.826 15.473 15.594 1.00 81.38 84 GLU A C 1
ATOM 627 O O . GLU A 1 84 ? 3.755 14.624 14.697 1.00 81.38 84 GLU A O 1
ATOM 632 N N . THR A 1 85 ? 3.781 16.780 15.344 1.00 83.44 85 THR A N 1
ATOM 633 C CA . THR A 1 85 ? 3.784 17.322 13.988 1.00 83.44 85 THR A CA 1
ATOM 634 C C . THR A 1 85 ? 5.040 16.855 13.262 1.00 83.44 85 THR A C 1
ATOM 636 O O . THR A 1 85 ? 6.158 17.013 13.751 1.00 83.44 85 THR A O 1
ATOM 639 N N . ARG A 1 86 ? 4.854 16.291 12.073 1.00 81.62 86 ARG A N 1
ATOM 640 C CA . ARG A 1 86 ? 5.947 15.833 11.221 1.00 81.62 86 ARG A CA 1
ATOM 641 C C . ARG A 1 86 ? 6.765 17.024 10.700 1.00 81.62 86 ARG A C 1
ATOM 643 O O . ARG A 1 86 ? 6.232 18.129 10.579 1.00 81.62 86 ARG A O 1
ATOM 650 N N . PRO A 1 87 ? 8.028 16.808 10.284 1.00 79.19 87 PRO A N 1
ATOM 651 C CA . PRO A 1 87 ? 8.850 17.851 9.659 1.00 79.19 87 PRO A CA 1
ATOM 652 C C . PRO A 1 87 ? 8.236 18.477 8.394 1.00 79.19 87 PRO A C 1
ATOM 654 O O . PRO A 1 87 ? 8.583 19.595 8.030 1.00 79.19 87 PRO A O 1
ATOM 657 N N . ASP A 1 88 ? 7.314 17.772 7.732 1.00 79.50 88 ASP A N 1
ATOM 658 C CA . ASP A 1 88 ? 6.550 18.253 6.571 1.00 79.50 88 ASP A CA 1
ATOM 659 C C . ASP A 1 88 ? 5.356 19.164 6.947 1.00 79.50 88 ASP A C 1
ATOM 661 O O . ASP A 1 88 ? 4.615 19.616 6.072 1.00 79.50 88 ASP A O 1
ATOM 665 N N . GLY A 1 89 ? 5.162 19.447 8.241 1.00 81.44 89 GLY A N 1
ATOM 666 C CA . GLY A 1 89 ? 4.077 20.277 8.765 1.00 81.44 89 GLY A CA 1
ATOM 667 C C . GLY A 1 89 ? 2.724 19.566 8.864 1.00 81.44 89 GLY A C 1
ATOM 668 O O . GLY A 1 89 ? 1.730 20.206 9.215 1.00 81.44 89 GLY A O 1
ATOM 669 N N . LEU A 1 90 ? 2.649 18.265 8.563 1.00 86.50 90 LEU A N 1
ATOM 670 C CA . LEU A 1 90 ? 1.435 17.467 8.721 1.00 86.50 90 LEU A CA 1
ATOM 671 C C . LEU A 1 90 ? 1.325 16.912 10.146 1.00 86.50 90 LEU A C 1
ATOM 673 O O . LEU A 1 90 ? 2.316 16.573 10.789 1.00 86.50 90 LEU A O 1
ATOM 677 N N . ASN A 1 91 ? 0.095 16.779 10.637 1.00 90.38 91 ASN A N 1
ATOM 678 C CA . ASN A 1 91 ? -0.183 16.092 11.894 1.00 90.38 91 ASN A CA 1
ATOM 679 C C . ASN A 1 91 ? -0.376 14.599 11.627 1.00 90.38 91 ASN A C 1
ATOM 681 O O . ASN A 1 91 ? -0.879 14.221 10.566 1.00 90.38 91 ASN A O 1
ATOM 685 N N . ALA A 1 92 ? -0.036 13.759 12.600 1.00 90.81 92 ALA A N 1
ATOM 686 C CA . ALA A 1 92 ? -0.318 12.334 12.532 1.00 90.81 92 ALA A CA 1
ATOM 687 C C . ALA A 1 92 ? -1.109 11.857 13.758 1.00 90.81 92 ALA A C 1
ATOM 689 O O . ALA A 1 92 ? -0.974 12.379 14.866 1.00 90.81 92 ALA A O 1
ATOM 690 N N . VAL A 1 93 ? -1.973 10.872 1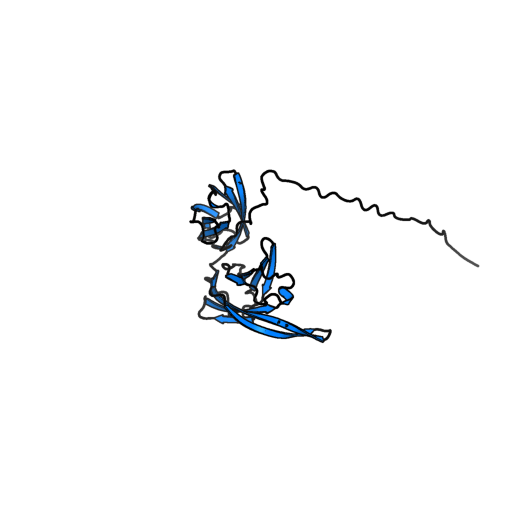3.542 1.00 93.88 93 VAL A N 1
ATOM 691 C CA . VAL A 1 93 ? -2.743 10.180 14.576 1.00 93.88 93 VAL A CA 1
ATOM 692 C C . VAL A 1 93 ? -2.550 8.685 14.381 1.00 93.88 93 VAL A C 1
ATOM 694 O O . VAL A 1 93 ? -2.713 8.178 13.274 1.00 93.88 93 VAL A O 1
ATOM 697 N N . SER A 1 94 ? -2.231 7.986 15.464 1.00 94.12 94 SER A N 1
ATOM 698 C CA . SER A 1 94 ? -2.200 6.529 15.514 1.00 94.12 94 SER A CA 1
ATOM 699 C C . SER A 1 94 ? -3.450 6.021 16.214 1.00 94.12 94 SER A C 1
ATOM 701 O O . SER A 1 94 ? -3.724 6.378 17.359 1.00 94.12 94 SER A O 1
ATOM 703 N N . ILE A 1 95 ? -4.203 5.172 15.530 1.00 95.62 95 ILE A N 1
ATOM 704 C CA . ILE A 1 95 ? -5.390 4.517 16.067 1.00 95.62 95 ILE A CA 1
ATOM 705 C C . ILE A 1 95 ? -5.005 3.073 16.361 1.00 95.62 95 ILE A C 1
ATOM 707 O O . ILE A 1 95 ? -4.669 2.315 15.452 1.00 95.62 95 ILE A O 1
ATOM 711 N N . VAL A 1 96 ? -5.024 2.702 17.636 1.00 96.31 96 VAL A N 1
ATOM 712 C CA . VAL A 1 96 ? -4.759 1.333 18.076 1.00 96.31 96 VAL A CA 1
ATOM 713 C C . VAL A 1 96 ? -6.066 0.559 17.993 1.00 96.31 96 VAL A C 1
ATOM 715 O O . VAL A 1 96 ? -7.051 0.919 18.640 1.00 96.31 96 VAL A O 1
ATOM 718 N N . LEU A 1 97 ? -6.076 -0.495 17.186 1.00 97.44 97 LEU A N 1
ATOM 719 C CA . LEU A 1 97 ? -7.228 -1.351 16.942 1.00 97.44 97 LEU A CA 1
ATOM 720 C C . LEU A 1 97 ? -6.974 -2.732 17.530 1.00 97.44 97 LEU A C 1
ATOM 722 O O . LEU A 1 97 ? -5.927 -3.321 17.286 1.00 97.44 97 LEU A O 1
ATOM 726 N N . SER A 1 98 ? -7.946 -3.271 18.256 1.00 97.69 98 SER A N 1
ATOM 727 C CA . SER A 1 98 ? -8.015 -4.702 18.542 1.00 97.69 98 SER A CA 1
ATOM 728 C C . SER A 1 98 ? -8.857 -5.346 17.448 1.00 97.69 98 SER A C 1
ATOM 730 O O . SER A 1 98 ? -10.010 -4.951 17.257 1.00 97.69 98 SER A O 1
ATOM 732 N N . VAL A 1 99 ? -8.271 -6.288 16.709 1.00 98.00 99 VAL A N 1
ATOM 733 C CA . VAL A 1 99 ? -8.932 -6.975 15.598 1.00 98.00 99 VAL A CA 1
ATOM 734 C C . VAL A 1 99 ? -9.090 -8.448 15.958 1.00 98.00 99 VAL A C 1
ATOM 736 O O . VAL A 1 99 ? -8.111 -9.149 16.212 1.00 98.00 99 VAL A O 1
ATOM 739 N N . GLU A 1 100 ? -10.327 -8.929 16.001 1.00 98.12 100 GLU A N 1
ATOM 740 C CA . GLU A 1 100 ? -10.646 -10.316 16.341 1.00 98.12 100 GLU A CA 1
ATOM 741 C C . GLU A 1 100 ? -10.118 -11.280 15.264 1.00 98.12 100 GLU A C 1
ATOM 743 O O . GLU A 1 100 ? -10.017 -10.931 14.089 1.00 98.12 100 GLU A O 1
ATOM 748 N N . ALA A 1 101 ? -9.763 -12.511 15.644 1.00 96.50 101 ALA A N 1
ATOM 749 C CA . ALA A 1 101 ? -9.170 -13.490 14.721 1.00 96.50 101 ALA A CA 1
ATOM 750 C C . ALA A 1 101 ? -10.114 -13.915 13.581 1.00 96.50 101 ALA A C 1
ATOM 752 O O . ALA A 1 101 ? -9.661 -14.298 12.505 1.00 96.50 101 ALA A O 1
ATOM 753 N N . ASN A 1 102 ? -11.422 -13.829 13.813 1.00 95.81 102 ASN A N 1
ATOM 754 C CA . ASN A 1 102 ? -12.488 -14.131 12.861 1.00 95.81 102 ASN A CA 1
ATOM 755 C C . ASN A 1 102 ? -13.050 -12.879 12.165 1.00 95.81 102 ASN A C 1
ATOM 757 O O . ASN A 1 102 ? -14.058 -12.995 11.471 1.00 95.81 102 ASN A O 1
ATOM 761 N N . ALA A 1 103 ? -12.442 -11.700 12.347 1.00 96.75 103 ALA A N 1
ATOM 762 C CA . ALA A 1 103 ? -12.874 -10.501 11.642 1.00 96.75 103 ALA A CA 1
ATOM 763 C C . ALA A 1 103 ? -12.807 -10.723 10.120 1.00 96.75 103 ALA A C 1
ATOM 765 O O . ALA A 1 103 ? -11.841 -11.292 9.597 1.00 96.75 103 ALA A O 1
ATOM 766 N N . GLU A 1 104 ? -13.849 -10.290 9.411 1.00 94.94 104 GLU A N 1
ATOM 767 C CA . GLU A 1 104 ? -13.958 -10.488 7.966 1.00 94.94 104 GLU A CA 1
ATOM 768 C C . GLU A 1 104 ? -12.873 -9.707 7.221 1.00 94.94 104 GLU A C 1
ATOM 770 O O . GLU A 1 104 ? -12.740 -8.494 7.402 1.00 94.94 104 GLU A O 1
ATOM 775 N N . ILE A 1 105 ? -12.134 -10.390 6.347 1.00 93.25 105 ILE A N 1
ATOM 776 C CA . ILE A 1 105 ? -11.159 -9.762 5.448 1.00 93.25 105 ILE A CA 1
ATOM 777 C C . ILE A 1 105 ? -11.884 -8.757 4.550 1.00 93.25 105 ILE A C 1
ATOM 779 O O . ILE A 1 105 ? -13.014 -8.988 4.119 1.00 93.25 105 ILE A O 1
ATOM 783 N N . GLY A 1 106 ? -11.221 -7.644 4.248 1.00 92.00 106 GLY A N 1
ATOM 784 C CA . GLY A 1 106 ? -11.706 -6.679 3.268 1.00 92.00 106 GLY A CA 1
ATOM 785 C C . GLY A 1 106 ? -11.694 -5.243 3.762 1.00 92.00 106 GLY A C 1
ATOM 786 O O . GLY A 1 106 ? -11.223 -4.933 4.858 1.00 92.00 106 GLY A O 1
ATOM 787 N N . GLN A 1 107 ? -12.206 -4.359 2.912 1.00 94.12 107 GLN A N 1
ATOM 788 C CA . GLN A 1 107 ? -12.148 -2.920 3.121 1.00 94.12 107 GLN A CA 1
ATOM 789 C C . GLN A 1 107 ? -13.016 -2.480 4.307 1.00 94.12 107 GLN A C 1
ATOM 791 O O . GLN A 1 107 ? -14.061 -3.062 4.604 1.00 94.12 107 GLN A O 1
ATOM 796 N N . ARG A 1 108 ? -12.552 -1.431 4.976 1.00 96.25 108 ARG A N 1
ATOM 797 C CA . ARG A 1 108 ? -13.180 -0.694 6.063 1.00 96.25 108 ARG A CA 1
ATOM 798 C C . ARG A 1 108 ? -13.025 0.797 5.807 1.00 96.25 108 ARG A C 1
ATOM 800 O O . ARG A 1 108 ? -12.054 1.255 5.198 1.00 96.25 108 ARG A O 1
ATOM 807 N N . THR A 1 109 ? -13.970 1.557 6.325 1.00 96.12 109 THR A N 1
ATOM 808 C CA . THR A 1 109 ? -13.934 3.010 6.364 1.00 96.12 109 THR A CA 1
ATOM 809 C C . THR A 1 109 ? -13.781 3.447 7.811 1.00 96.12 109 THR A C 1
ATOM 811 O O . THR A 1 109 ? -14.527 2.995 8.672 1.00 96.12 109 THR A O 1
ATOM 814 N N . ALA A 1 110 ? -12.808 4.313 8.083 1.00 95.81 110 ALA A N 1
ATOM 815 C CA . ALA A 1 110 ? -12.691 5.010 9.354 1.00 95.81 110 ALA A CA 1
ATOM 816 C C . ALA A 1 110 ? -13.113 6.471 9.175 1.00 95.81 110 ALA A C 1
ATOM 818 O O . ALA A 1 110 ? -12.537 7.196 8.359 1.00 95.81 110 ALA A O 1
ATOM 819 N N . THR A 1 111 ? -14.091 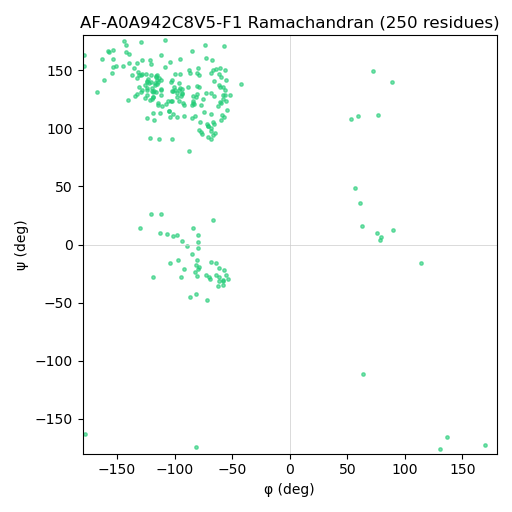6.897 9.967 1.00 95.62 111 THR A N 1
ATOM 820 C CA . THR A 1 111 ? -14.564 8.278 10.056 1.00 95.62 111 THR A CA 1
ATOM 821 C C . THR A 1 111 ? -13.967 8.916 11.302 1.00 95.62 111 THR A C 1
ATOM 823 O O . THR A 1 111 ? -14.278 8.538 12.432 1.00 95.62 111 THR A O 1
ATOM 826 N N . LEU A 1 112 ? -13.081 9.884 11.103 1.00 94.56 112 LEU A N 1
ATOM 827 C CA . LEU A 1 112 ? -12.424 10.640 12.157 1.00 94.56 112 LEU A CA 1
ATOM 828 C C . LEU A 1 112 ? -13.241 11.896 12.427 1.00 94.56 112 LEU A C 1
ATOM 830 O O . LEU A 1 112 ? -13.412 12.729 11.539 1.00 94.56 112 LEU A O 1
ATOM 834 N N . THR A 1 113 ? -13.700 12.064 13.663 1.00 94.00 113 THR A N 1
ATOM 835 C CA . THR A 1 113 ? -14.416 13.272 14.083 1.00 94.00 113 THR A CA 1
ATOM 836 C C . THR A 1 113 ? -13.489 14.163 14.898 1.00 94.00 113 THR A C 1
ATOM 838 O O . THR A 1 113 ? -12.941 13.747 15.926 1.00 94.00 113 THR A O 1
ATOM 841 N N . ALA A 1 114 ? -13.324 15.408 14.460 1.00 91.06 114 ALA A N 1
ATOM 842 C CA . ALA A 1 114 ? -12.566 16.436 15.160 1.00 91.06 114 ALA A CA 1
ATOM 843 C C . ALA A 1 114 ? -13.414 17.172 16.218 1.00 91.06 114 ALA A C 1
ATOM 845 O O . ALA A 1 114 ? -14.639 17.046 16.276 1.00 91.06 114 ALA A O 1
ATOM 846 N N . LYS A 1 115 ? -12.769 17.940 17.107 1.00 87.56 115 LYS A N 1
ATOM 847 C CA . LYS A 1 115 ? -13.456 18.696 18.176 1.00 87.56 115 LYS A CA 1
ATOM 848 C C . LYS A 1 115 ? -14.507 19.680 17.658 1.00 87.56 115 LYS A C 1
ATOM 850 O O . LYS A 1 115 ? -15.542 19.826 18.300 1.00 87.56 115 LYS A O 1
ATOM 855 N N . ASP A 1 116 ? -14.253 20.289 16.506 1.00 87.06 116 ASP A N 1
ATOM 856 C CA . ASP A 1 116 ? -15.145 21.201 15.779 1.00 87.06 116 ASP A CA 1
ATOM 857 C C . ASP A 1 116 ? -16.230 20.475 14.957 1.00 87.06 116 ASP A C 1
ATOM 859 O O . ASP A 1 116 ? -16.947 21.108 14.188 1.00 87.06 116 ASP A O 1
ATOM 863 N N . ASN A 1 117 ? -16.360 19.153 15.124 1.00 85.62 117 ASN A N 1
ATOM 864 C CA . ASN A 1 117 ? -17.244 18.263 14.367 1.00 85.62 117 ASN A CA 1
ATOM 865 C C . ASN A 1 117 ? -16.929 18.173 12.866 1.00 85.62 117 ASN A C 1
ATOM 867 O O . ASN A 1 117 ? -17.742 17.651 12.103 1.00 85.62 117 ASN A O 1
ATOM 871 N N . ARG A 1 118 ? -15.745 18.616 12.424 1.00 86.69 118 ARG A N 1
ATOM 872 C CA . ARG A 1 118 ? -15.258 18.272 11.087 1.00 86.69 118 ARG A CA 1
ATOM 873 C C . ARG A 1 118 ? -15.004 16.768 11.011 1.00 86.69 118 ARG A C 1
ATOM 875 O O . ARG A 1 118 ? -14.500 16.172 11.966 1.00 86.69 118 ARG A O 1
ATOM 882 N N . MET A 1 119 ? -15.344 16.183 9.868 1.00 88.75 119 MET A N 1
ATOM 883 C CA . MET A 1 119 ? -15.157 14.763 9.596 1.00 88.75 119 MET A CA 1
ATOM 884 C C . MET A 1 119 ? -14.098 14.567 8.521 1.00 88.75 119 MET A C 1
ATOM 886 O O . MET A 1 119 ? -14.135 15.221 7.480 1.00 88.75 119 MET A O 1
ATOM 890 N N . ASP A 1 120 ? -13.190 13.641 8.781 1.00 90.12 120 ASP A N 1
ATOM 891 C CA . ASP A 1 120 ? -12.220 13.138 7.824 1.00 90.12 120 ASP A CA 1
ATOM 892 C C . ASP A 1 120 ? -12.494 11.646 7.602 1.00 90.12 120 ASP A C 1
ATOM 894 O O . ASP A 1 120 ? -12.784 10.919 8.549 1.00 90.12 120 ASP A O 1
ATOM 898 N N . ILE A 1 121 ? -12.414 11.178 6.358 1.00 90.38 121 ILE A N 1
ATOM 899 C CA . ILE A 1 121 ? -12.694 9.782 6.006 1.00 90.38 121 ILE A CA 1
ATOM 900 C C . ILE A 1 121 ? -11.428 9.162 5.437 1.00 90.38 121 ILE A C 1
ATOM 902 O O . ILE A 1 121 ? -10.798 9.738 4.547 1.00 90.38 121 ILE A O 1
ATOM 906 N N . VAL A 1 122 ? -11.076 7.977 5.928 1.00 92.69 122 VAL A N 1
ATOM 907 C CA . VAL A 1 122 ? -9.997 7.168 5.364 1.00 92.69 122 VAL A CA 1
ATOM 908 C C . VAL A 1 122 ? -10.431 5.724 5.170 1.00 92.69 122 VAL A C 1
ATOM 910 O O . VAL A 1 122 ? -11.331 5.229 5.847 1.00 92.69 122 VAL A O 1
ATOM 913 N N . TRP A 1 123 ? -9.755 5.034 4.258 1.00 92.75 123 TRP A N 1
ATOM 914 C CA . TRP A 1 123 ? -9.979 3.618 3.995 1.00 92.75 123 TRP A CA 1
ATOM 915 C C . TRP A 1 123 ? -8.772 2.798 4.426 1.00 92.75 123 TRP A C 1
ATOM 917 O O . TRP A 1 123 ? -7.623 3.199 4.225 1.00 92.75 123 TRP A O 1
ATOM 927 N N . PHE A 1 124 ? -9.054 1.634 4.992 1.00 93.94 124 PHE A N 1
ATOM 928 C CA . PHE A 1 124 ? -8.078 0.598 5.302 1.00 93.94 124 PHE A CA 1
ATOM 929 C C . PHE A 1 124 ? -8.729 -0.770 5.075 1.00 93.94 124 PHE A C 1
ATOM 931 O O . PHE A 1 124 ? -9.914 -0.842 4.768 1.00 93.94 124 PHE A O 1
ATOM 938 N N . SER A 1 125 ? -7.979 -1.850 5.212 1.00 93.75 125 SER A N 1
ATOM 939 C CA . SER A 1 125 ? -8.445 -3.214 5.009 1.00 93.75 125 SER A CA 1
ATOM 940 C C . SER A 1 125 ? -8.012 -4.094 6.172 1.00 93.75 125 SER A C 1
ATOM 942 O O . SER A 1 125 ? -6.949 -3.883 6.756 1.00 93.75 125 SER A O 1
ATOM 944 N N . ILE A 1 126 ? -8.826 -5.095 6.499 1.00 95.31 126 ILE A N 1
ATOM 945 C CA . ILE A 1 126 ? -8.390 -6.204 7.348 1.00 95.31 126 ILE A CA 1
ATOM 946 C C . ILE A 1 126 ? -7.681 -7.225 6.462 1.00 95.31 126 ILE A C 1
ATOM 948 O O . ILE A 1 126 ? -8.282 -7.713 5.504 1.00 95.31 126 ILE A O 1
ATOM 952 N N . GLY A 1 127 ? -6.434 -7.532 6.803 1.00 94.62 127 GLY A N 1
ATOM 953 C CA . GLY A 1 127 ? -5.605 -8.568 6.202 1.00 94.62 127 GLY A CA 1
ATOM 954 C C . GLY A 1 127 ? -5.394 -9.772 7.123 1.00 94.62 127 GLY A C 1
ATOM 955 O O . GLY A 1 127 ? -5.834 -9.804 8.279 1.00 94.62 127 GLY A O 1
ATOM 956 N N . THR A 1 128 ? -4.713 -10.783 6.598 1.00 95.00 128 THR A N 1
ATOM 957 C CA . THR A 1 128 ? -4.398 -12.044 7.279 1.00 95.00 128 THR A CA 1
ATOM 958 C C . THR A 1 128 ? -3.031 -12.057 7.944 1.00 95.00 128 THR A C 1
ATOM 960 O O . THR A 1 128 ? -2.865 -12.781 8.923 1.00 95.00 128 THR A O 1
ATOM 963 N N . HIS A 1 129 ? -2.078 -11.283 7.432 1.00 93.94 129 HIS A N 1
ATOM 964 C CA . HIS A 1 129 ? -0.693 -11.257 7.898 1.00 93.94 129 HIS A CA 1
ATOM 965 C C . HIS A 1 129 ? -0.029 -9.918 7.525 1.00 93.94 129 HIS A C 1
ATOM 967 O O . HIS A 1 129 ? -0.585 -9.149 6.736 1.00 93.94 129 HIS A O 1
ATOM 973 N N . ASP A 1 130 ? 1.127 -9.615 8.118 1.00 93.19 130 ASP A N 1
ATOM 974 C CA . ASP A 1 130 ? 1.871 -8.393 7.807 1.00 93.19 130 ASP A CA 1
ATOM 975 C C . ASP A 1 130 ? 2.692 -8.546 6.513 1.00 93.19 130 ASP A C 1
ATOM 977 O O . ASP A 1 130 ? 3.488 -9.474 6.370 1.00 93.19 130 ASP A O 1
ATOM 981 N N . LEU A 1 131 ? 2.542 -7.585 5.596 1.00 94.50 131 LEU A N 1
ATOM 982 C CA . LEU A 1 131 ? 3.356 -7.448 4.389 1.00 94.50 131 LEU A CA 1
ATOM 983 C C . LEU A 1 131 ? 4.072 -6.097 4.424 1.00 94.50 131 LEU A C 1
ATOM 985 O O . LEU A 1 131 ? 3.445 -5.046 4.565 1.00 94.50 131 LEU A O 1
ATOM 989 N N . THR A 1 132 ? 5.395 -6.087 4.290 1.00 94.75 132 THR A N 1
ATOM 990 C CA . THR A 1 132 ? 6.184 -4.849 4.345 1.00 94.75 132 THR A CA 1
ATOM 991 C C . THR A 1 132 ? 7.148 -4.736 3.177 1.00 94.75 132 THR A C 1
ATOM 993 O O . THR A 1 132 ? 7.693 -5.726 2.702 1.00 94.75 132 THR A O 1
ATOM 996 N N . ILE A 1 133 ? 7.376 -3.506 2.720 1.00 96.31 133 ILE A N 1
ATOM 997 C CA . ILE A 1 133 ? 8.352 -3.157 1.690 1.00 96.31 133 ILE A CA 1
ATOM 998 C C . ILE A 1 133 ? 9.259 -2.020 2.162 1.00 96.31 133 ILE A C 1
ATOM 1000 O O . ILE A 1 133 ? 8.844 -1.116 2.894 1.00 96.31 133 ILE A O 1
ATOM 1004 N N . ARG A 1 134 ? 10.518 -2.047 1.726 1.00 97.06 134 ARG A N 1
ATOM 1005 C CA . ARG A 1 134 ? 11.556 -1.083 2.121 1.00 97.06 134 ARG A CA 1
ATOM 1006 C C . ARG A 1 134 ? 12.633 -0.930 1.050 1.00 97.06 134 ARG A C 1
ATOM 1008 O O . ARG A 1 134 ? 12.724 -1.735 0.131 1.00 97.06 134 ARG A O 1
ATOM 1015 N N . ASN A 1 135 ? 13.470 0.097 1.197 1.00 97.06 135 ASN A N 1
ATOM 1016 C CA . ASN A 1 135 ? 14.651 0.330 0.355 1.00 97.06 135 ASN A CA 1
ATOM 1017 C C . ASN A 1 135 ? 14.341 0.435 -1.151 1.00 97.06 135 ASN A C 1
ATOM 1019 O O . ASN A 1 135 ? 15.002 -0.199 -1.970 1.00 97.06 135 ASN A O 1
ATOM 1023 N N . LEU A 1 136 ? 13.339 1.242 -1.520 1.00 97.69 136 LEU A N 1
ATOM 1024 C CA . LEU A 1 136 ? 13.046 1.520 -2.928 1.00 97.69 136 LEU A CA 1
ATOM 1025 C C . LEU A 1 136 ? 14.271 2.124 -3.622 1.00 97.69 136 LEU A C 1
ATOM 1027 O O . LEU A 1 136 ? 14.778 3.168 -3.207 1.00 97.69 136 LEU A O 1
ATOM 1031 N N . LYS A 1 137 ? 14.696 1.503 -4.719 1.00 97.50 137 LYS A N 1
ATOM 1032 C CA . LYS A 1 137 ? 15.860 1.911 -5.499 1.00 97.50 137 LYS A CA 1
ATOM 1033 C C . LYS A 1 137 ? 15.514 1.995 -6.980 1.00 97.50 137 LYS A C 1
ATOM 1035 O O . LYS A 1 137 ? 14.877 1.105 -7.533 1.00 97.50 137 LYS A O 1
ATOM 1040 N N . LEU A 1 138 ? 15.965 3.066 -7.632 1.00 96.62 138 LEU A N 1
ATOM 1041 C CA . LEU A 1 138 ? 16.008 3.153 -9.091 1.00 96.62 138 LEU A CA 1
ATOM 1042 C C . LEU A 1 138 ? 17.284 2.450 -9.570 1.00 96.62 138 LEU A C 1
ATOM 1044 O O . LEU A 1 138 ? 18.384 2.943 -9.333 1.00 96.62 138 LEU A O 1
ATOM 1048 N N . GLU A 1 139 ? 17.139 1.308 -10.232 1.00 96.94 139 GLU A N 1
ATOM 1049 C CA . GLU A 1 139 ? 18.268 0.492 -10.691 1.00 96.94 139 GLU A CA 1
ATOM 1050 C C . GLU A 1 139 ? 18.861 1.019 -11.997 1.00 96.94 139 GLU A C 1
ATOM 1052 O O . GLU A 1 139 ? 20.077 1.080 -12.161 1.00 96.94 139 GLU A O 1
ATOM 1057 N N . SER A 1 140 ? 18.009 1.414 -12.946 1.00 95.62 140 SER A N 1
ATOM 1058 C CA . SER A 1 140 ? 18.464 1.919 -14.244 1.00 95.62 140 SER A CA 1
ATOM 1059 C C . SER A 1 140 ? 17.363 2.671 -14.983 1.00 95.62 140 SER A C 1
ATOM 1061 O O . SER A 1 140 ? 16.176 2.423 -14.759 1.00 95.62 140 SER A O 1
ATOM 1063 N N . ARG A 1 141 ? 17.761 3.515 -15.937 1.00 95.31 141 ARG A N 1
ATOM 1064 C CA . ARG A 1 141 ? 16.887 4.079 -16.972 1.00 95.31 141 ARG A CA 1
ATOM 1065 C C . ARG A 1 141 ? 17.371 3.571 -18.321 1.00 95.31 141 ARG A C 1
ATOM 1067 O O . ARG A 1 141 ? 18.566 3.649 -18.595 1.00 95.31 141 ARG A O 1
ATOM 1074 N N . ARG A 1 142 ? 16.469 3.056 -19.149 1.00 92.75 142 ARG A N 1
ATOM 1075 C CA . ARG A 1 142 ? 16.809 2.547 -20.482 1.00 92.75 142 ARG A CA 1
ATOM 1076 C C . ARG A 1 142 ? 15.758 2.932 -21.508 1.00 92.75 142 ARG A C 1
ATOM 1078 O O . ARG A 1 142 ? 14.656 3.346 -21.158 1.00 92.75 142 ARG A O 1
ATOM 1085 N N . GLN A 1 143 ? 16.126 2.812 -22.772 1.00 91.56 143 GLN A N 1
ATOM 1086 C CA . GLN A 1 143 ? 15.190 2.842 -23.884 1.00 91.56 143 GLN A CA 1
ATOM 1087 C C . GLN A 1 143 ? 14.922 1.400 -24.316 1.00 91.56 143 GLN A C 1
ATOM 1089 O O . GLN A 1 143 ? 15.857 0.611 -24.435 1.00 91.56 143 GLN A O 1
ATOM 1094 N N . GLU A 1 144 ? 13.657 1.052 -24.513 1.00 89.12 144 GLU A N 1
ATOM 1095 C CA . GLU A 1 144 ? 13.222 -0.259 -24.983 1.00 89.12 144 GLU A CA 1
ATOM 1096 C C . GLU A 1 144 ? 12.525 -0.107 -26.329 1.00 89.12 144 GLU A C 1
ATOM 1098 O O . GLU A 1 144 ? 11.736 0.815 -26.526 1.00 89.12 144 GLU A O 1
ATOM 1103 N N . VAL A 1 145 ? 12.824 -1.008 -27.261 1.00 89.81 145 VAL A N 1
ATOM 1104 C CA . VAL A 1 145 ? 12.140 -1.071 -28.552 1.00 89.81 145 VAL A CA 1
ATOM 1105 C C . VAL A 1 145 ? 10.967 -2.035 -28.408 1.00 89.81 145 VAL A C 1
ATOM 1107 O O . VAL A 1 145 ? 11.169 -3.239 -28.261 1.00 89.81 145 VAL A O 1
ATOM 1110 N N . ILE A 1 146 ? 9.744 -1.511 -28.436 1.00 86.56 146 ILE A N 1
ATOM 1111 C CA . ILE A 1 146 ? 8.523 -2.318 -28.478 1.00 86.56 146 ILE A CA 1
ATOM 1112 C C . ILE A 1 146 ? 8.108 -2.491 -29.935 1.00 86.56 146 ILE A C 1
ATOM 1114 O O . ILE A 1 146 ? 7.987 -1.514 -30.673 1.00 86.56 146 ILE A O 1
ATOM 1118 N N . LYS A 1 147 ? 7.850 -3.737 -30.333 1.00 89.56 147 LYS A N 1
ATOM 1119 C CA . LYS A 1 147 ? 7.246 -4.065 -31.628 1.00 89.56 147 LYS A CA 1
ATOM 1120 C C . LYS A 1 147 ? 5.727 -3.944 -31.523 1.00 89.56 147 LYS A C 1
ATOM 1122 O O . LYS A 1 147 ? 5.116 -4.613 -30.694 1.00 89.56 147 LYS A O 1
ATOM 1127 N N . LEU A 1 148 ? 5.143 -3.091 -32.350 1.00 88.25 148 LEU A N 1
ATOM 1128 C CA . LEU A 1 148 ? 3.706 -2.904 -32.539 1.00 88.25 148 LEU A CA 1
ATOM 1129 C C . LEU A 1 148 ? 3.328 -3.402 -33.942 1.00 88.25 148 LEU A C 1
ATOM 1131 O O . LEU A 1 148 ? 4.194 -3.541 -34.805 1.00 88.25 148 LEU A O 1
ATOM 1135 N N . GLU A 1 149 ? 2.039 -3.639 -34.195 1.00 90.12 149 GLU A N 1
ATOM 1136 C CA . GLU A 1 149 ? 1.555 -4.037 -35.532 1.00 90.12 149 GLU A CA 1
ATOM 1137 C C . GLU A 1 149 ? 1.919 -3.005 -36.617 1.00 90.12 149 GLU A C 1
ATOM 1139 O O . GLU A 1 149 ? 2.192 -3.368 -37.758 1.00 90.12 149 GL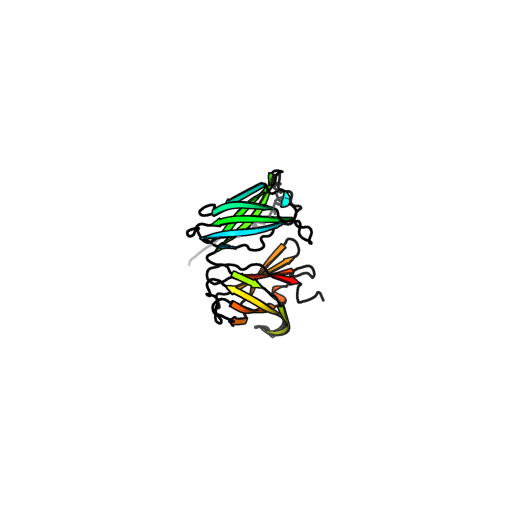U A O 1
ATOM 1144 N N . GLU A 1 150 ? 1.994 -1.724 -36.242 1.00 91.69 150 GLU A N 1
ATOM 1145 C CA . GLU A 1 150 ? 2.312 -0.595 -37.128 1.00 91.69 150 GLU A CA 1
ATOM 1146 C C . GLU A 1 150 ? 3.820 -0.284 -37.236 1.00 91.69 150 GLU A C 1
ATOM 1148 O O . GLU A 1 150 ? 4.208 0.632 -37.962 1.00 91.69 150 GLU A O 1
ATOM 1153 N N . GLY A 1 151 ? 4.689 -1.015 -36.524 1.00 93.25 151 GLY A N 1
ATOM 1154 C CA . GLY A 1 151 ? 6.142 -0.815 -36.552 1.00 93.25 151 GLY A CA 1
ATOM 1155 C C . GLY A 1 151 ? 6.812 -0.863 -35.178 1.00 93.25 151 GLY A C 1
ATOM 1156 O O . GLY A 1 151 ? 6.246 -1.323 -34.191 1.00 93.25 151 GLY A O 1
ATOM 1157 N N . GLU A 1 152 ? 8.056 -0.395 -35.099 1.00 93.75 152 GLU A N 1
ATOM 1158 C CA . GLU A 1 152 ? 8.825 -0.364 -33.851 1.00 93.75 152 GLU A CA 1
ATOM 1159 C C . GLU A 1 152 ? 8.722 1.006 -33.171 1.00 93.75 152 GLU A C 1
ATOM 1161 O O . GLU A 1 152 ? 8.912 2.046 -33.803 1.00 93.75 152 GLU A O 1
ATOM 1166 N N . ARG A 1 153 ? 8.452 1.019 -31.861 1.00 92.00 153 ARG A N 1
ATOM 1167 C CA . ARG A 1 153 ? 8.426 2.235 -31.040 1.00 92.00 153 ARG A CA 1
ATOM 1168 C C . ARG A 1 153 ? 9.472 2.149 -29.941 1.00 92.00 153 ARG A C 1
ATOM 1170 O O . ARG A 1 153 ? 9.467 1.214 -29.146 1.00 92.00 153 ARG A O 1
ATOM 1177 N N . VAL A 1 154 ? 10.324 3.166 -29.843 1.00 90.00 154 VAL A N 1
ATOM 1178 C CA . VAL A 1 154 ? 11.256 3.313 -28.720 1.00 90.00 154 VAL A CA 1
ATOM 1179 C C . VAL A 1 154 ? 10.531 3.977 -27.551 1.00 90.00 154 VAL A C 1
ATOM 1181 O O . VAL A 1 154 ? 10.034 5.096 -27.679 1.00 90.00 154 VAL A O 1
ATOM 1184 N N . ILE A 1 155 ? 10.474 3.307 -26.405 1.00 91.88 155 ILE A N 1
ATOM 1185 C CA . ILE A 1 155 ? 9.902 3.836 -25.166 1.00 91.88 155 ILE A CA 1
ATOM 1186 C C . ILE A 1 155 ? 10.974 3.968 -24.087 1.00 91.88 155 ILE A C 1
ATOM 1188 O O . ILE A 1 155 ? 11.896 3.164 -23.996 1.00 91.88 155 ILE A O 1
ATOM 1192 N N . ALA A 1 156 ? 10.865 4.992 -23.244 1.00 93.62 156 ALA A N 1
ATOM 1193 C CA . ALA A 1 156 ? 11.704 5.087 -22.056 1.00 93.62 156 ALA A CA 1
ATOM 1194 C C . ALA A 1 156 ? 11.128 4.203 -20.939 1.00 93.62 156 ALA A C 1
ATOM 1196 O O . ALA A 1 156 ? 9.923 4.232 -20.689 1.00 93.62 156 ALA A O 1
ATOM 1197 N N . ALA A 1 157 ? 11.998 3.466 -20.254 1.00 94.69 157 ALA A N 1
ATOM 1198 C CA . ALA A 1 157 ? 11.672 2.598 -19.133 1.00 94.69 157 ALA A CA 1
ATOM 1199 C C . ALA A 1 157 ? 12.582 2.893 -17.931 1.00 94.69 157 ALA A C 1
ATOM 1201 O O . ALA A 1 157 ? 13.760 3.242 -18.078 1.00 94.69 157 ALA A O 1
ATOM 1202 N N . ALA A 1 158 ? 12.027 2.755 -16.732 1.00 96.00 158 ALA A N 1
ATOM 1203 C CA . ALA A 1 158 ? 12.729 2.874 -15.464 1.00 96.00 158 ALA A CA 1
ATOM 1204 C C . ALA A 1 158 ? 12.573 1.565 -14.689 1.00 96.00 158 ALA A C 1
ATOM 1206 O O . ALA A 1 158 ? 11.454 1.114 -14.449 1.00 96.00 158 ALA A O 1
ATOM 1207 N N . ASN A 1 159 ? 13.700 0.96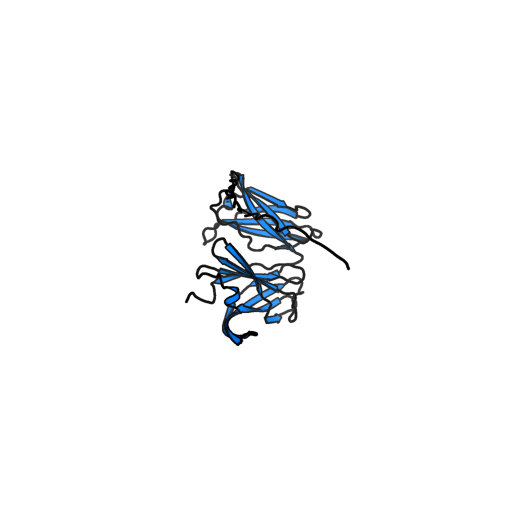9 -14.306 1.00 96.38 159 ASN A N 1
ATOM 1208 C CA . ASN A 1 159 ? 13.731 -0.273 -13.542 1.00 96.38 159 ASN A CA 1
ATOM 1209 C C . ASN A 1 159 ? 13.912 0.052 -12.068 1.00 96.38 159 ASN A C 1
ATOM 1211 O O . ASN A 1 159 ? 14.820 0.804 -11.707 1.00 96.38 159 ASN A O 1
ATOM 1215 N N . TYR A 1 160 ? 13.073 -0.540 -11.235 1.00 97.62 160 TYR A N 1
ATOM 1216 C CA . TYR A 1 160 ? 13.060 -0.345 -9.798 1.00 97.62 160 TYR A CA 1
ATOM 1217 C C . TYR A 1 160 ? 13.262 -1.665 -9.069 1.00 97.62 160 TYR A C 1
ATOM 1219 O O . TYR A 1 160 ? 12.989 -2.742 -9.606 1.00 97.62 160 TYR A O 1
ATOM 1227 N N . SER A 1 161 ? 13.707 -1.555 -7.825 1.00 97.69 161 SER A N 1
ATOM 1228 C CA . SER A 1 161 ? 13.693 -2.649 -6.867 1.00 97.69 161 SER A CA 1
ATOM 1229 C C . SER A 1 161 ? 13.284 -2.166 -5.480 1.00 97.69 161 SER A C 1
ATOM 1231 O O . SER A 1 161 ? 13.414 -0.984 -5.158 1.00 97.69 161 SER A O 1
ATOM 1233 N N . PHE A 1 162 ? 12.768 -3.077 -4.663 1.00 98.31 162 PHE A N 1
ATOM 1234 C CA . PHE A 1 162 ? 12.614 -2.887 -3.222 1.00 98.31 162 PHE A CA 1
ATOM 1235 C C . PHE A 1 162 ? 12.707 -4.240 -2.514 1.00 98.31 162 PHE A C 1
ATOM 1237 O O . PHE A 1 162 ? 12.397 -5.283 -3.097 1.00 98.31 162 PHE A O 1
ATOM 1244 N N . ASN A 1 163 ? 13.118 -4.226 -1.247 1.00 98.06 163 ASN A N 1
ATOM 1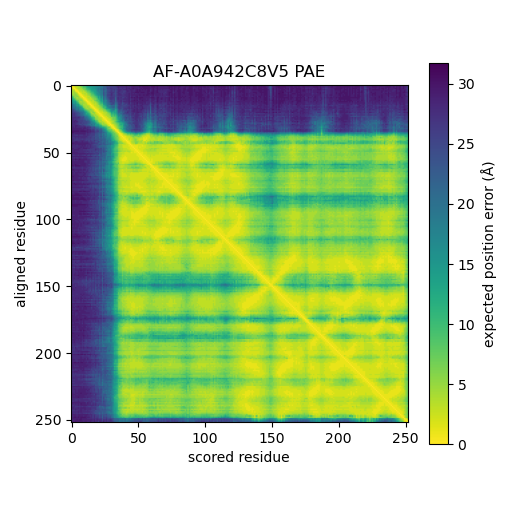245 C CA . ASN A 1 163 ? 13.049 -5.412 -0.400 1.00 98.06 163 ASN A CA 1
ATOM 1246 C C . ASN A 1 163 ? 11.627 -5.579 0.132 1.00 98.06 163 ASN A C 1
ATOM 1248 O O . ASN A 1 163 ? 10.964 -4.580 0.423 1.00 98.06 163 ASN A O 1
ATOM 1252 N N . PHE A 1 164 ? 11.199 -6.822 0.322 1.00 97.44 164 PHE A N 1
ATOM 1253 C CA . PHE A 1 164 ? 9.948 -7.156 0.986 1.00 97.44 164 PHE A CA 1
ATOM 1254 C C . PHE A 1 164 ? 10.155 -8.167 2.113 1.00 97.44 164 PHE A C 1
ATOM 1256 O O . PHE A 1 164 ? 11.142 -8.908 2.138 1.00 97.44 164 PHE A O 1
ATOM 1263 N N . GLU A 1 165 ? 9.197 -8.184 3.028 1.00 97.12 165 GLU A N 1
ATOM 1264 C CA . GLU A 1 165 ? 9.038 -9.189 4.069 1.00 97.12 165 GLU A CA 1
ATOM 1265 C C . GLU A 1 165 ? 7.549 -9.482 4.227 1.00 97.12 165 GLU A C 1
ATOM 1267 O O . GLU A 1 165 ? 6.751 -8.561 4.402 1.00 97.12 165 GLU A O 1
ATOM 1272 N N . ASP A 1 166 ? 7.207 -10.754 4.100 1.00 95.62 166 ASP A N 1
ATOM 1273 C CA . ASP A 1 166 ? 5.857 -11.296 4.053 1.00 95.62 166 ASP A CA 1
ATOM 1274 C C . ASP A 1 166 ? 5.742 -12.335 5.166 1.00 95.62 166 ASP A C 1
ATOM 1276 O O . ASP A 1 166 ? 6.342 -13.402 5.079 1.00 95.62 166 ASP A O 1
ATOM 1280 N N . GLU A 1 167 ? 4.995 -12.031 6.223 1.00 95.25 167 GLU A N 1
ATOM 1281 C CA . GLU A 1 167 ? 4.861 -12.919 7.377 1.00 95.25 167 GLU A CA 1
ATOM 1282 C C . GLU A 1 167 ? 4.308 -14.312 7.014 1.00 95.25 167 GLU A C 1
ATOM 1284 O O . GLU A 1 167 ? 4.688 -15.288 7.667 1.00 95.25 167 GLU A O 1
ATOM 1289 N N . ALA A 1 168 ? 3.465 -14.439 5.983 1.00 94.00 168 ALA A N 1
ATOM 1290 C CA . ALA A 1 168 ? 2.944 -15.738 5.557 1.00 94.00 168 ALA A CA 1
ATOM 1291 C C . ALA A 1 168 ? 3.937 -16.543 4.708 1.00 94.00 168 ALA A C 1
ATOM 1293 O O . ALA A 1 168 ? 3.814 -17.769 4.640 1.00 94.00 168 ALA A O 1
ATOM 1294 N N . GLY A 1 169 ? 4.921 -15.879 4.094 1.00 93.69 169 GLY A N 1
ATOM 1295 C CA . GLY A 1 169 ? 5.889 -16.502 3.191 1.00 93.69 169 GLY A CA 1
ATOM 1296 C C . GLY A 1 169 ? 5.225 -17.128 1.968 1.00 93.69 169 GLY A C 1
ATOM 1297 O O . GLY A 1 169 ? 5.626 -18.204 1.519 1.00 93.69 169 GLY A O 1
ATOM 1298 N N . ASP A 1 170 ? 4.164 -16.497 1.475 1.00 91.69 170 ASP A N 1
ATOM 1299 C CA . ASP A 1 170 ? 3.386 -16.979 0.349 1.00 91.69 170 ASP A CA 1
ATOM 1300 C C . ASP A 1 170 ? 3.782 -16.336 -0.987 1.00 91.69 170 ASP A C 1
ATOM 1302 O O . ASP A 1 170 ? 3.493 -16.919 -2.040 1.00 91.69 170 ASP A O 1
ATOM 1306 N N . ILE A 1 171 ? 4.560 -15.249 -0.942 1.00 92.50 171 ILE A N 1
ATOM 1307 C CA . ILE A 1 171 ? 5.269 -14.684 -2.090 1.00 92.50 171 ILE A CA 1
ATOM 1308 C C . ILE A 1 171 ? 6.497 -15.539 -2.423 1.00 92.50 171 ILE A C 1
ATOM 1310 O O . ILE A 1 171 ? 7.392 -15.745 -1.601 1.00 92.50 171 ILE A O 1
ATOM 1314 N N . ASN A 1 172 ? 6.585 -15.994 -3.673 1.00 91.81 172 ASN A N 1
ATOM 1315 C CA . ASN A 1 172 ? 7.686 -16.824 -4.169 1.00 91.81 172 ASN A CA 1
ATOM 1316 C C . ASN A 1 172 ? 8.298 -16.275 -5.473 1.00 91.81 172 ASN A C 1
ATOM 1318 O O . ASN A 1 172 ? 7.825 -15.289 -6.037 1.00 91.81 172 ASN A O 1
ATOM 1322 N N . SER A 1 173 ? 9.389 -16.893 -5.945 1.00 88.94 173 SER A N 1
ATOM 1323 C CA . SER A 1 173 ? 10.137 -16.423 -7.125 1.00 88.94 173 SER A CA 1
ATOM 1324 C C . SER A 1 173 ? 9.320 -16.418 -8.416 1.00 88.94 173 SER A C 1
ATOM 1326 O O . SER A 1 173 ? 9.597 -15.616 -9.309 1.00 88.94 173 SER A O 1
ATOM 1328 N N . ASP A 1 174 ? 8.330 -17.304 -8.492 1.00 84.62 174 ASP A N 1
ATOM 1329 C CA . ASP A 1 174 ? 7.530 -17.569 -9.686 1.00 84.62 174 ASP A CA 1
ATOM 1330 C C . ASP A 1 174 ? 6.117 -16.983 -9.539 1.00 84.62 174 ASP A C 1
ATOM 1332 O O . ASP A 1 174 ? 5.226 -17.256 -10.349 1.00 84.62 174 ASP A O 1
ATOM 1336 N N . ASP A 1 175 ? 5.895 -16.185 -8.490 1.00 78.31 175 ASP A N 1
ATOM 1337 C CA . ASP A 1 175 ? 4.567 -15.738 -8.120 1.00 78.31 175 ASP A CA 1
ATOM 1338 C C . ASP A 1 175 ? 4.066 -14.635 -9.052 1.00 78.31 175 ASP A C 1
ATOM 1340 O O . ASP A 1 175 ? 4.316 -13.443 -8.871 1.00 78.31 175 ASP A O 1
ATOM 1344 N N . SER A 1 176 ? 3.314 -15.060 -10.062 1.00 74.75 176 SER A N 1
ATOM 1345 C CA . SER A 1 176 ? 2.569 -14.161 -10.942 1.00 74.75 176 SER A CA 1
ATOM 1346 C C . SER A 1 176 ? 1.403 -13.441 -10.248 1.00 74.75 176 SER A C 1
ATOM 1348 O O . SER A 1 176 ? 0.887 -12.473 -10.808 1.00 74.75 176 SER A O 1
ATOM 1350 N N . ALA A 1 177 ? 0.969 -13.894 -9.063 1.00 75.25 177 ALA A N 1
ATOM 1351 C CA . ALA A 1 177 ? -0.115 -13.263 -8.313 1.00 75.25 177 ALA A CA 1
ATOM 1352 C C . ALA A 1 177 ? 0.367 -12.053 -7.501 1.00 75.25 177 ALA A C 1
ATOM 1354 O O . ALA A 1 177 ? -0.425 -11.144 -7.239 1.00 75.25 177 ALA A O 1
ATOM 1355 N N . ALA A 1 178 ? 1.662 -11.994 -7.168 1.00 86.56 178 ALA A N 1
ATOM 1356 C CA . ALA A 1 178 ? 2.259 -10.806 -6.581 1.00 86.56 178 ALA A CA 1
ATOM 1357 C C . ALA A 1 178 ? 2.163 -9.639 -7.574 1.00 86.56 178 ALA A C 1
ATOM 1359 O O . ALA A 1 178 ? 2.700 -9.676 -8.684 1.00 86.56 178 ALA A O 1
ATOM 1360 N N . SER A 1 179 ? 1.474 -8.576 -7.172 1.00 92.56 179 SER A N 1
ATOM 1361 C CA . SER A 1 179 ? 1.258 -7.402 -8.017 1.00 92.56 179 SER A CA 1
ATOM 1362 C C . SER A 1 179 ? 1.763 -6.144 -7.334 1.00 92.56 179 SER A C 1
ATOM 1364 O O . SER A 1 179 ? 1.653 -5.967 -6.121 1.00 92.56 179 SER A O 1
ATOM 1366 N N . ILE A 1 180 ? 2.340 -5.245 -8.127 1.00 94.94 180 ILE A N 1
ATOM 1367 C CA . ILE A 1 180 ? 2.858 -3.976 -7.632 1.00 94.94 180 ILE A CA 1
ATOM 1368 C C . ILE A 1 180 ? 1.862 -2.906 -8.031 1.00 94.94 180 ILE A C 1
ATOM 1370 O O . ILE A 1 180 ? 1.732 -2.567 -9.207 1.00 94.94 180 ILE A O 1
ATOM 1374 N N . GLN A 1 181 ? 1.149 -2.356 -7.059 1.00 94.94 181 GLN A N 1
ATOM 1375 C CA . GLN A 1 181 ? 0.313 -1.196 -7.308 1.00 94.94 181 GLN A CA 1
ATOM 1376 C C . GLN A 1 181 ? 1.206 0.041 -7.380 1.00 94.94 181 GLN A C 1
ATOM 1378 O O . GLN A 1 181 ? 1.890 0.394 -6.415 1.00 94.94 181 GLN A O 1
ATOM 1383 N N . VAL A 1 182 ? 1.174 0.713 -8.525 1.00 95.00 182 VAL A N 1
ATOM 1384 C CA . VAL A 1 182 ? 1.865 1.976 -8.760 1.00 95.00 182 VAL A CA 1
ATOM 1385 C C . VAL A 1 182 ? 0.823 3.082 -8.809 1.00 95.00 182 VAL A C 1
ATOM 1387 O O . VAL A 1 182 ? -0.082 3.057 -9.638 1.00 95.00 182 VAL A O 1
ATOM 1390 N N . MET A 1 183 ? 0.946 4.069 -7.927 1.00 94.00 183 MET A N 1
ATOM 1391 C CA . MET A 1 183 ? 0.103 5.261 -7.933 1.00 94.00 183 MET A CA 1
ATOM 1392 C C . MET A 1 183 ? 0.928 6.478 -8.333 1.00 94.00 183 MET A C 1
ATOM 1394 O O . MET A 1 183 ? 1.868 6.861 -7.641 1.00 94.00 183 MET A O 1
ATOM 1398 N N . LEU A 1 184 ? 0.543 7.120 -9.429 1.00 93.12 184 LEU A N 1
ATOM 1399 C CA . LEU A 1 184 ? 1.019 8.436 -9.822 1.00 93.12 184 LEU A CA 1
ATOM 1400 C C . LEU A 1 184 ? 0.175 9.495 -9.109 1.00 93.12 184 LEU A C 1
ATOM 1402 O O . LEU A 1 184 ? -0.994 9.684 -9.450 1.00 93.12 184 LEU A O 1
ATOM 1406 N N . LYS A 1 185 ? 0.760 10.191 -8.133 1.00 90.75 185 LYS A N 1
ATOM 1407 C CA . LYS A 1 185 ? 0.104 11.242 -7.350 1.00 90.75 185 LYS A CA 1
ATOM 1408 C C . LYS A 1 185 ? 0.589 12.619 -7.797 1.00 90.75 185 LYS A C 1
ATOM 1410 O O . LYS A 1 185 ? 1.742 12.977 -7.594 1.00 90.75 185 LYS A O 1
ATOM 1415 N N . CYS A 1 186 ? -0.315 13.412 -8.361 1.00 87.31 186 CYS A N 1
ATOM 1416 C CA . CYS A 1 186 ? -0.081 14.792 -8.782 1.00 87.31 186 CYS A CA 1
ATOM 1417 C C . CYS A 1 186 ? -0.925 15.725 -7.901 1.00 87.31 186 CYS A C 1
ATOM 1419 O O . CYS A 1 186 ? -2.101 15.976 -8.176 1.00 87.31 186 CYS A O 1
ATOM 1421 N N . GLY A 1 187 ? -0.365 16.192 -6.782 1.00 84.12 187 GLY A N 1
ATOM 1422 C CA . GLY A 1 187 ? -1.123 16.953 -5.785 1.00 84.12 187 GLY A CA 1
ATOM 1423 C C . GLY A 1 187 ? -2.243 16.119 -5.143 1.00 84.12 187 GLY A C 1
ATOM 1424 O O . GLY A 1 187 ? -1.968 15.197 -4.375 1.00 84.12 187 GLY A O 1
ATOM 1425 N N . ARG A 1 188 ? -3.513 16.457 -5.427 1.00 72.75 188 ARG A N 1
ATOM 1426 C CA . ARG A 1 188 ? -4.701 15.753 -4.888 1.00 72.75 188 ARG A CA 1
ATOM 1427 C C . ARG A 1 188 ? -5.206 14.619 -5.772 1.00 72.75 188 ARG A C 1
ATOM 1429 O O . ARG A 1 188 ? -5.944 13.76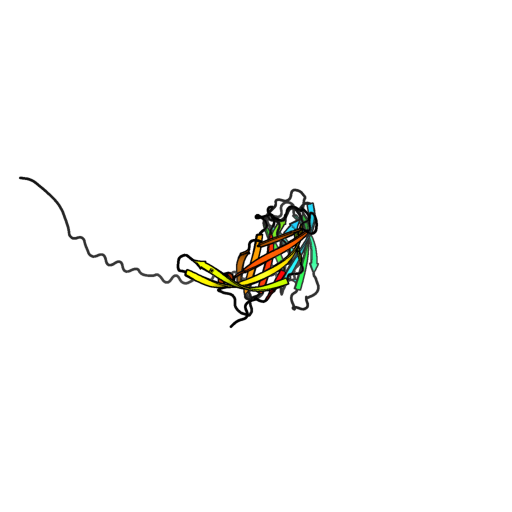7 -5.292 1.00 72.75 188 ARG A O 1
ATOM 1436 N N . THR A 1 189 ? -4.857 14.632 -7.052 1.00 76.19 189 THR A N 1
ATOM 1437 C CA . THR A 1 189 ? -5.312 13.618 -8.001 1.00 76.19 189 THR A CA 1
ATOM 1438 C C . THR A 1 189 ? -4.283 12.508 -8.081 1.00 76.19 189 THR A C 1
ATOM 1440 O O . THR A 1 189 ? -3.092 12.775 -8.247 1.00 76.19 189 THR A O 1
ATOM 1443 N N . GLY A 1 190 ? -4.751 11.272 -7.954 1.00 83.94 190 GLY A N 1
ATOM 1444 C CA . GLY A 1 190 ? -3.956 10.076 -8.176 1.00 83.94 190 GLY A CA 1
ATOM 1445 C C . GLY A 1 190 ? -4.509 9.289 -9.354 1.00 83.94 190 GLY A C 1
ATOM 1446 O O . GLY A 1 190 ? -5.722 9.236 -9.539 1.00 83.94 190 GLY A O 1
ATOM 1447 N N . SER A 1 191 ? -3.631 8.667 -10.130 1.00 88.69 191 SER A N 1
ATOM 1448 C CA . SER A 1 191 ? -3.996 7.586 -11.050 1.00 88.69 191 SER A CA 1
ATOM 1449 C C . SER A 1 191 ? -3.172 6.358 -10.695 1.00 88.69 191 SER A C 1
ATOM 1451 O O . SER A 1 191 ? -2.007 6.485 -10.323 1.00 88.69 191 SER A O 1
ATOM 1453 N N . GLY A 1 192 ? -3.798 5.187 -10.725 1.00 91.88 192 GLY A N 1
ATOM 1454 C CA . GLY A 1 192 ? -3.162 3.928 -10.363 1.00 91.88 192 GLY A CA 1
ATOM 1455 C C . GLY A 1 192 ? -3.080 2.992 -11.558 1.00 91.88 192 GLY A C 1
ATOM 1456 O O . GLY A 1 192 ? -3.989 2.963 -12.385 1.00 91.88 192 GLY A O 1
ATOM 1457 N N . PHE A 1 193 ? -2.015 2.209 -11.621 1.00 94.31 193 PHE A N 1
ATOM 1458 C CA . PHE A 1 193 ? -1.901 1.049 -12.494 1.00 94.31 193 PHE A CA 1
ATOM 1459 C C . PHE A 1 193 ? -1.160 -0.067 -11.759 1.00 94.31 193 PHE A C 1
ATOM 1461 O O . PHE A 1 193 ? -0.548 0.158 -10.714 1.00 94.31 193 PHE A O 1
ATOM 1468 N N . TYR A 1 194 ? -1.228 -1.280 -12.296 1.00 94.00 194 TYR A N 1
ATOM 1469 C CA . TYR A 1 194 ? -0.487 -2.416 -11.765 1.00 94.00 194 TYR A CA 1
ATOM 1470 C C . TYR A 1 194 ? 0.736 -2.682 -12.638 1.00 94.00 194 TYR A C 1
ATOM 1472 O O . TYR A 1 194 ? 0.638 -2.719 -13.865 1.00 94.00 194 TYR A O 1
ATOM 1480 N N . ALA A 1 195 ? 1.884 -2.854 -11.994 1.00 93.25 195 ALA A N 1
ATOM 1481 C CA . ALA A 1 195 ? 3.091 -3.384 -12.599 1.00 93.25 195 ALA A CA 1
ATOM 1482 C C . ALA A 1 195 ? 3.269 -4.838 -12.153 1.00 93.25 195 ALA A C 1
ATOM 1484 O O . ALA A 1 195 ? 3.033 -5.189 -10.994 1.00 93.25 195 ALA A O 1
ATOM 1485 N N . VAL A 1 196 ? 3.688 -5.680 -13.091 1.00 91.50 196 VAL A N 1
ATOM 1486 C CA . VAL A 1 196 ? 4.038 -7.072 -12.813 1.00 91.50 196 VAL A CA 1
ATOM 1487 C C . VAL A 1 196 ? 5.521 -7.115 -12.434 1.00 91.50 196 VAL A C 1
ATOM 1489 O O . VAL A 1 196 ? 6.329 -6.458 -13.105 1.00 91.50 196 VAL A O 1
ATOM 1492 N N . PRO A 1 197 ? 5.907 -7.852 -11.378 1.00 94.12 197 PRO A N 1
ATOM 1493 C CA . PRO A 1 197 ? 7.307 -8.134 -11.101 1.00 94.12 197 PRO A CA 1
ATOM 1494 C C . PRO A 1 197 ? 8.006 -8.706 -12.339 1.00 94.12 197 PRO A C 1
ATOM 1496 O O . PRO A 1 197 ? 7.542 -9.666 -12.946 1.00 94.12 197 PRO A O 1
ATOM 1499 N N . THR A 1 198 ? 9.145 -8.135 -12.718 1.00 93.56 198 THR A N 1
ATOM 1500 C CA . THR A 1 198 ? 10.000 -8.719 -13.762 1.00 93.56 198 THR A CA 1
ATOM 1501 C C . THR A 1 198 ? 10.860 -9.843 -13.205 1.00 93.56 198 THR A C 1
ATOM 1503 O O . THR A 1 198 ? 11.272 -10.733 -13.947 1.00 93.56 198 THR A O 1
ATOM 1506 N N . ARG A 1 199 ? 11.160 -9.792 -11.902 1.00 94.38 199 ARG A N 1
ATOM 1507 C CA . ARG A 1 199 ? 11.911 -10.819 -11.181 1.00 94.38 199 ARG A CA 1
ATOM 1508 C C . ARG A 1 199 ? 11.689 -10.687 -9.680 1.00 94.38 199 ARG A C 1
ATOM 1510 O O . ARG A 1 199 ? 11.727 -9.576 -9.155 1.00 94.38 199 ARG A O 1
ATOM 1517 N N . VAL A 1 200 ? 11.579 -11.813 -8.985 1.00 95.00 200 VAL A N 1
ATOM 1518 C CA . VAL A 1 200 ? 11.593 -11.877 -7.518 1.00 95.00 200 VAL A CA 1
ATOM 1519 C C . VAL A 1 200 ? 12.781 -12.732 -7.078 1.00 95.00 200 VAL A C 1
ATOM 1521 O O . VAL A 1 200 ? 12.975 -13.842 -7.568 1.00 95.00 200 VAL A O 1
ATOM 1524 N N . VAL A 1 201 ? 13.628 -12.196 -6.198 1.00 96.00 201 VAL A N 1
ATOM 1525 C CA . VAL A 1 201 ? 14.801 -12.896 -5.650 1.00 96.00 201 VAL A CA 1
ATOM 1526 C C . VAL A 1 201 ? 14.576 -13.139 -4.168 1.00 96.00 201 VAL A C 1
ATOM 1528 O O . VAL A 1 201 ? 14.549 -12.189 -3.391 1.00 96.00 201 VAL A O 1
ATOM 1531 N N . MET A 1 202 ? 14.433 -14.401 -3.775 1.00 96.31 202 MET A N 1
ATOM 1532 C CA . MET A 1 202 ? 14.211 -14.775 -2.378 1.00 96.31 202 MET A CA 1
ATOM 1533 C C . MET A 1 202 ? 15.524 -14.757 -1.579 1.00 96.31 202 MET A C 1
ATOM 1535 O O . MET A 1 202 ? 16.542 -15.280 -2.027 1.00 96.31 202 MET A O 1
ATOM 1539 N N . GLU A 1 203 ? 15.485 -14.194 -0.370 1.00 96.25 203 GLU A N 1
ATOM 1540 C CA . GLU A 1 203 ? 16.593 -14.159 0.609 1.00 96.25 203 GLU A CA 1
ATOM 1541 C C . GLU A 1 203 ? 16.274 -15.006 1.864 1.00 96.25 203 GLU A C 1
ATOM 1543 O O . GLU A 1 203 ? 16.942 -14.929 2.904 1.00 96.25 203 GLU A O 1
ATOM 1548 N N . GLY A 1 204 ? 15.188 -15.774 1.789 1.00 94.19 204 GLY A N 1
ATOM 1549 C CA . GLY A 1 204 ? 14.609 -16.594 2.844 1.00 94.19 204 GLY A CA 1
ATOM 1550 C C . GLY A 1 204 ? 13.231 -17.101 2.419 1.00 94.19 204 GLY A C 1
ATOM 1551 O O . GLY A 1 204 ? 12.824 -16.903 1.277 1.00 94.19 204 GLY A O 1
ATOM 1552 N N . GLN A 1 205 ? 12.509 -17.742 3.338 1.00 93.19 205 GLN A N 1
ATOM 1553 C CA . GLN A 1 205 ? 11.139 -18.207 3.076 1.00 93.19 205 GLN A CA 1
ATOM 1554 C C . GLN A 1 205 ? 10.125 -17.059 3.018 1.00 93.19 205 GLN A C 1
ATOM 1556 O O . GLN A 1 205 ? 9.107 -17.182 2.358 1.00 93.19 205 GLN A O 1
ATOM 1561 N N . ASN A 1 206 ? 10.413 -15.953 3.701 1.00 96.12 206 ASN A N 1
ATOM 1562 C CA . ASN A 1 206 ? 9.453 -14.892 3.991 1.00 96.12 206 ASN A CA 1
ATOM 1563 C C . ASN A 1 206 ? 9.977 -13.494 3.622 1.00 96.12 206 ASN A C 1
ATOM 1565 O O . ASN A 1 206 ? 9.479 -12.480 4.099 1.00 96.12 206 ASN A O 1
ATOM 1569 N N . ARG A 1 207 ? 11.056 -13.423 2.835 1.00 97.12 207 ARG A N 1
ATOM 1570 C CA . ARG A 1 207 ? 11.709 -12.164 2.467 1.00 97.12 207 ARG A CA 1
ATOM 1571 C C . ARG A 1 207 ? 12.442 -12.277 1.144 1.00 97.12 207 ARG A C 1
ATOM 1573 O O . ARG A 1 207 ? 12.972 -13.336 0.795 1.00 97.12 207 ARG A O 1
ATOM 1580 N N . GLY A 1 208 ? 12.568 -11.152 0.463 1.00 96.88 208 GLY A N 1
ATOM 1581 C CA . GLY A 1 208 ? 13.320 -11.081 -0.776 1.00 96.88 208 GLY A CA 1
ATOM 1582 C C . GLY A 1 208 ? 13.368 -9.681 -1.355 1.00 96.88 208 GLY A C 1
ATOM 1583 O O . GLY A 1 208 ? 13.085 -8.686 -0.687 1.00 96.88 208 GLY A O 1
ATOM 1584 N N . THR A 1 209 ? 13.719 -9.618 -2.630 1.00 97.56 209 THR A N 1
ATOM 1585 C CA . THR A 1 209 ? 13.785 -8.389 -3.410 1.00 97.56 209 THR A CA 1
ATOM 1586 C C . THR A 1 209 ? 12.938 -8.538 -4.666 1.00 97.56 209 THR A C 1
ATOM 1588 O O . THR A 1 209 ? 13.133 -9.468 -5.452 1.00 97.56 209 THR A O 1
ATOM 1591 N N . VAL A 1 210 ? 12.011 -7.604 -4.865 1.00 96.69 210 VAL A N 1
ATOM 1592 C CA . VAL A 1 210 ? 11.187 -7.510 -6.072 1.00 96.69 210 VAL A CA 1
ATOM 1593 C C . VAL A 1 210 ? 11.841 -6.530 -7.034 1.00 96.69 210 VAL A C 1
ATOM 1595 O O . VAL A 1 210 ? 12.241 -5.439 -6.634 1.00 96.69 210 VAL A O 1
ATOM 1598 N N . TYR A 1 211 ? 11.922 -6.911 -8.305 1.00 96.38 211 TYR A N 1
ATOM 1599 C CA . TYR A 1 211 ? 12.345 -6.069 -9.417 1.00 96.38 211 TYR A CA 1
ATOM 1600 C C . TYR A 1 211 ? 11.178 -5.871 -10.371 1.00 96.38 211 TYR A C 1
ATOM 1602 O O . TYR A 1 211 ? 10.413 -6.801 -10.622 1.00 96.38 211 TYR A O 1
ATOM 1610 N N . PHE A 1 212 ? 11.047 -4.667 -10.917 1.00 95.75 212 PHE A N 1
ATOM 1611 C CA . PHE A 1 212 ? 9.972 -4.334 -11.843 1.00 95.75 212 PHE A CA 1
ATOM 1612 C C . PHE A 1 212 ? 10.333 -3.133 -12.712 1.00 95.75 212 PHE A C 1
ATOM 1614 O O . PHE A 1 212 ? 11.293 -2.407 -12.439 1.00 95.75 212 PHE A O 1
ATOM 1621 N N . SER A 1 213 ? 9.553 -2.930 -13.768 1.00 95.25 213 SER A N 1
ATOM 1622 C CA . SER A 1 213 ? 9.768 -1.871 -14.751 1.00 95.25 213 SER A CA 1
ATOM 1623 C C . SER A 1 213 ? 8.520 -1.006 -14.876 1.00 95.25 213 SER A C 1
ATOM 1625 O O . SER A 1 213 ? 7.399 -1.509 -14.853 1.00 95.25 213 SER A O 1
ATOM 1627 N N . ILE A 1 214 ? 8.725 0.302 -15.016 1.00 95.38 214 ILE A N 1
ATOM 1628 C CA . ILE A 1 214 ? 7.680 1.261 -15.376 1.00 95.38 214 ILE A CA 1
ATOM 1629 C C . ILE A 1 214 ? 8.063 1.911 -16.695 1.00 95.38 214 ILE A C 1
ATOM 1631 O O . ILE A 1 214 ? 9.186 2.397 -16.857 1.00 95.38 214 ILE A O 1
ATOM 1635 N N . HIS A 1 215 ? 7.117 1.953 -17.622 1.00 94.50 215 HIS A N 1
ATOM 1636 C CA . HIS A 1 215 ? 7.278 2.583 -18.922 1.00 94.50 215 HIS A CA 1
ATOM 1637 C C . HIS A 1 215 ? 6.733 4.015 -18.908 1.00 94.50 215 HIS A C 1
ATOM 1639 O O . HIS A 1 215 ? 5.773 4.339 -18.208 1.00 94.50 215 HIS A O 1
ATOM 1645 N N . LYS A 1 216 ? 7.357 4.910 -19.681 1.00 92.69 216 LYS A N 1
ATOM 1646 C CA . LYS A 1 216 ? 6.989 6.335 -19.727 1.00 92.69 216 LYS A CA 1
ATOM 1647 C C . LYS A 1 216 ? 5.557 6.567 -20.217 1.00 92.69 216 LYS A C 1
ATOM 1649 O O . LYS A 1 216 ? 4.922 7.525 -19.793 1.00 92.69 216 LYS A O 1
ATOM 1654 N N . ASP A 1 217 ? 5.039 5.714 -21.090 1.00 91.12 217 ASP A N 1
ATOM 1655 C CA . ASP A 1 217 ? 3.666 5.803 -21.597 1.00 91.12 217 ASP A CA 1
ATOM 1656 C C . ASP A 1 217 ? 2.606 5.476 -20.534 1.00 91.12 217 ASP A C 1
ATOM 1658 O O . ASP A 1 217 ? 1.544 6.093 -20.538 1.00 91.12 217 ASP A O 1
ATOM 1662 N N . GLN A 1 218 ? 2.922 4.625 -19.552 1.00 92.19 218 GLN A N 1
ATOM 1663 C CA . GLN A 1 218 ? 2.089 4.429 -18.353 1.00 92.19 218 GLN A CA 1
ATOM 1664 C C . GLN A 1 218 ? 1.992 5.704 -17.497 1.00 92.19 218 GLN A C 1
ATOM 1666 O O . GLN A 1 218 ? 1.113 5.830 -16.649 1.00 92.19 218 GLN A O 1
ATOM 1671 N N . LEU A 1 219 ? 2.889 6.666 -17.734 1.00 91.56 219 LEU A N 1
ATOM 1672 C CA . LEU A 1 219 ? 2.979 7.949 -17.045 1.00 91.56 219 LEU A CA 1
ATOM 1673 C C . LEU A 1 219 ? 2.625 9.128 -17.968 1.00 91.56 219 LEU A C 1
ATOM 1675 O O . LEU A 1 219 ? 3.084 10.243 -17.734 1.00 91.56 219 LEU A O 1
ATOM 1679 N N . ALA A 1 220 ? 1.808 8.921 -19.009 1.00 87.31 220 ALA A N 1
ATOM 1680 C CA . ALA A 1 220 ? 1.511 9.942 -20.024 1.00 87.31 220 ALA A CA 1
ATOM 1681 C C . ALA A 1 220 ? 0.967 11.278 -19.469 1.00 87.31 220 ALA A C 1
ATOM 1683 O O . ALA A 1 220 ? 1.153 12.324 -20.087 1.00 87.31 220 ALA A O 1
ATOM 1684 N N . HIS A 1 221 ? 0.315 11.262 -18.302 1.00 85.69 221 HIS A N 1
ATOM 1685 C CA . HIS A 1 221 ? -0.237 12.456 -17.643 1.00 85.69 221 HIS A CA 1
ATOM 1686 C C . HIS A 1 221 ? 0.621 12.977 -16.483 1.00 85.69 221 HIS A C 1
ATOM 1688 O O . HIS A 1 221 ? 0.195 13.866 -15.742 1.00 85.69 221 HIS A O 1
ATOM 1694 N N . ALA A 1 222 ? 1.814 12.416 -16.296 1.00 88.88 222 ALA A N 1
ATOM 1695 C CA . ALA A 1 222 ? 2.708 12.799 -15.223 1.00 88.88 222 ALA A CA 1
ATOM 1696 C C . ALA A 1 222 ? 3.331 14.173 -15.496 1.00 88.88 222 ALA A C 1
ATOM 1698 O O . ALA A 1 222 ? 3.877 14.435 -16.566 1.00 88.88 222 ALA A O 1
ATOM 1699 N N . LYS A 1 223 ? 3.256 15.048 -14.497 1.00 89.06 223 LYS A N 1
ATOM 1700 C CA . LYS A 1 223 ? 3.920 16.353 -14.469 1.00 89.06 223 LYS A CA 1
ATOM 1701 C C . LYS A 1 223 ? 5.147 16.298 -13.554 1.00 89.06 223 LYS A C 1
ATOM 1703 O O . LYS A 1 223 ? 5.163 15.456 -12.661 1.00 89.06 223 LYS A O 1
ATOM 1708 N N . PRO A 1 224 ? 6.148 17.179 -13.715 1.00 87.88 224 PRO A N 1
ATOM 1709 C CA . PRO A 1 224 ? 7.379 17.137 -12.919 1.00 87.88 224 PRO A CA 1
ATOM 1710 C C . PRO A 1 224 ? 7.172 17.137 -11.397 1.00 87.88 224 PRO A C 1
ATOM 1712 O O . PRO A 1 224 ? 7.982 16.562 -10.678 1.00 87.88 224 PRO A O 1
ATOM 1715 N N . GLU A 1 225 ? 6.094 17.752 -10.907 1.00 88.56 225 GLU A N 1
ATOM 1716 C CA . GLU A 1 225 ? 5.726 17.798 -9.489 1.00 88.56 225 GLU A CA 1
ATOM 1717 C C . GLU A 1 225 ? 5.042 16.525 -8.961 1.00 88.56 225 GLU A C 1
ATOM 1719 O O . GLU A 1 225 ? 4.702 16.459 -7.778 1.00 88.56 225 GLU A O 1
ATOM 1724 N N . CYS A 1 226 ? 4.781 15.534 -9.816 1.00 91.94 226 CYS A N 1
ATOM 1725 C CA . CYS A 1 226 ? 4.134 14.300 -9.395 1.00 91.94 226 CYS A CA 1
ATOM 1726 C C . CYS A 1 226 ? 5.114 13.335 -8.719 1.00 91.94 226 CYS A C 1
ATOM 1728 O O . CYS A 1 226 ? 6.304 13.271 -9.029 1.00 91.94 226 CYS A O 1
ATOM 1730 N N . GLU A 1 227 ? 4.564 12.521 -7.829 1.00 93.81 227 GLU A N 1
ATOM 1731 C CA . GLU A 1 227 ? 5.259 11.474 -7.092 1.00 93.81 227 GLU A CA 1
ATOM 1732 C C . GLU A 1 227 ? 4.734 10.102 -7.530 1.00 93.81 227 GLU A C 1
ATOM 1734 O O . GLU A 1 227 ? 3.538 9.932 -7.779 1.00 93.81 227 GLU A O 1
ATOM 1739 N N . LEU A 1 228 ? 5.619 9.111 -7.601 1.00 95.25 228 LEU A N 1
ATOM 1740 C CA . LEU A 1 228 ? 5.241 7.707 -7.713 1.00 95.25 228 LEU A CA 1
ATOM 1741 C C . LEU A 1 228 ? 5.191 7.080 -6.327 1.00 95.25 228 LEU A C 1
ATOM 1743 O O . LEU A 1 228 ? 6.116 7.230 -5.527 1.00 95.25 228 LEU A O 1
ATOM 1747 N N . GLN A 1 229 ? 4.126 6.333 -6.074 1.00 95.19 229 GLN A N 1
ATOM 1748 C CA . GLN A 1 229 ? 3.932 5.575 -4.851 1.00 95.19 229 GLN A CA 1
ATOM 1749 C C . GLN A 1 229 ? 3.773 4.097 -5.180 1.00 95.19 229 GLN A C 1
ATOM 1751 O O . GLN A 1 229 ? 3.093 3.749 -6.141 1.00 95.19 229 GLN A O 1
ATOM 1756 N N . PHE A 1 230 ? 4.376 3.239 -4.368 1.00 95.56 230 PHE A N 1
ATOM 1757 C CA . PHE A 1 230 ? 4.434 1.801 -4.606 1.00 95.56 230 PHE A CA 1
ATOM 1758 C C . PHE A 1 230 ? 3.866 1.054 -3.415 1.00 95.56 230 PHE A C 1
ATOM 1760 O O . PHE A 1 230 ? 4.134 1.423 -2.266 1.00 95.56 230 PHE A O 1
ATOM 1767 N N . ARG A 1 231 ? 3.113 -0.001 -3.713 1.00 95.00 231 ARG A N 1
ATOM 1768 C CA . ARG A 1 231 ? 2.674 -1.028 -2.773 1.00 95.00 231 ARG A CA 1
ATOM 1769 C C . ARG A 1 231 ? 2.831 -2.390 -3.424 1.00 95.00 231 ARG A C 1
ATOM 1771 O O . ARG A 1 231 ? 2.632 -2.517 -4.630 1.00 95.00 231 ARG A O 1
ATOM 1778 N N . LEU A 1 232 ? 3.161 -3.386 -2.622 1.00 95.31 232 LEU A N 1
ATOM 1779 C CA . LEU A 1 232 ? 3.098 -4.786 -3.002 1.00 95.31 232 LEU A CA 1
ATOM 1780 C C . LEU A 1 232 ? 1.774 -5.356 -2.502 1.00 95.31 232 LEU A C 1
ATOM 1782 O O . LEU A 1 232 ? 1.349 -5.030 -1.394 1.00 95.31 232 LEU A O 1
ATOM 1786 N N . LYS A 1 233 ? 1.129 -6.174 -3.327 1.00 93.00 233 LYS A N 1
ATOM 1787 C CA . LYS A 1 233 ? -0.049 -6.945 -2.960 1.00 93.00 233 LYS A CA 1
ATOM 1788 C C . LYS A 1 233 ? 0.221 -8.416 -3.239 1.00 93.00 233 LYS A C 1
ATOM 1790 O O . LYS A 1 233 ? 0.663 -8.742 -4.343 1.00 93.00 233 LYS A O 1
ATOM 1795 N N . ASP A 1 234 ? -0.019 -9.260 -2.248 1.00 92.69 234 ASP A N 1
ATOM 1796 C CA . ASP A 1 234 ? 0.098 -10.713 -2.377 1.00 92.69 234 ASP A CA 1
ATOM 1797 C C . ASP A 1 234 ? -1.163 -11.334 -3.019 1.00 92.69 234 ASP A C 1
ATOM 1799 O O . ASP A 1 234 ? -2.098 -10.638 -3.442 1.00 92.69 234 ASP A O 1
ATOM 1803 N N . LYS A 1 235 ? -1.199 -12.668 -3.077 1.00 89.44 235 LYS A N 1
ATOM 1804 C CA . LYS A 1 235 ? -2.325 -13.438 -3.622 1.00 89.44 235 LYS A CA 1
ATOM 1805 C C . LYS A 1 235 ? -3.589 -13.404 -2.746 1.00 89.44 235 LYS A C 1
ATOM 1807 O O . LYS A 1 235 ? -4.692 -13.528 -3.277 1.00 89.44 235 LYS A O 1
ATOM 1812 N N . ASP A 1 236 ? -3.434 -13.235 -1.433 1.00 87.81 236 ASP A N 1
ATOM 1813 C CA . ASP A 1 236 ? -4.528 -13.197 -0.453 1.00 87.81 236 ASP A CA 1
ATOM 1814 C C . ASP A 1 236 ? -5.143 -11.789 -0.338 1.00 87.81 236 ASP A C 1
ATOM 1816 O O . ASP A 1 236 ? -6.200 -11.576 0.261 1.00 87.81 236 ASP A O 1
ATOM 1820 N N . GLY A 1 237 ? -4.507 -10.817 -0.985 1.00 86.94 237 GLY A N 1
ATOM 1821 C CA . GLY A 1 237 ? -4.912 -9.436 -1.075 1.00 86.94 237 GLY A CA 1
ATOM 1822 C C . GLY A 1 237 ? -4.378 -8.535 0.035 1.00 86.94 237 GLY A C 1
ATOM 1823 O O . GLY A 1 237 ? -4.853 -7.397 0.126 1.00 86.94 237 GLY A O 1
ATOM 1824 N N . ASN A 1 238 ? -3.409 -8.987 0.835 1.00 90.62 238 ASN A N 1
ATOM 1825 C CA . ASN A 1 238 ? -2.708 -8.132 1.787 1.00 90.62 238 ASN A CA 1
ATOM 1826 C C . ASN A 1 238 ? -1.854 -7.129 1.019 1.00 90.62 238 ASN A C 1
ATOM 1828 O O . ASN A 1 238 ? -1.111 -7.472 0.103 1.00 90.62 238 ASN A O 1
ATOM 1832 N N . GLU A 1 239 ? -1.987 -5.861 1.386 1.00 91.81 239 GLU A N 1
ATOM 1833 C CA . GLU A 1 239 ? -1.202 -4.768 0.828 1.00 91.81 239 GLU A CA 1
ATOM 1834 C C . GLU A 1 239 ? -0.101 -4.353 1.796 1.00 91.81 239 GLU A C 1
ATOM 1836 O O . GLU A 1 239 ? -0.315 -4.238 3.003 1.00 91.81 239 GLU A O 1
ATOM 1841 N N . SER A 1 240 ? 1.063 -4.038 1.242 1.00 93.06 240 SER A N 1
ATOM 1842 C CA . SER A 1 240 ? 2.181 -3.527 2.013 1.00 93.06 240 SER A CA 1
ATOM 1843 C C . SER A 1 240 ? 1.993 -2.075 2.465 1.00 93.06 240 SER A C 1
ATOM 1845 O O . SER A 1 240 ? 1.141 -1.325 1.969 1.00 93.06 240 SER A O 1
ATOM 1847 N N . ASN A 1 241 ? 2.906 -1.606 3.320 1.00 91.44 241 ASN A N 1
ATOM 1848 C CA . ASN A 1 241 ? 3.157 -0.171 3.469 1.00 91.44 241 ASN A CA 1
ATOM 1849 C C . ASN A 1 241 ? 3.550 0.477 2.125 1.00 91.44 241 ASN A C 1
ATOM 1851 O O . ASN A 1 241 ? 3.798 -0.189 1.117 1.00 91.44 241 ASN A O 1
ATOM 1855 N N . ARG A 1 242 ? 3.612 1.809 2.112 1.00 92.38 242 ARG A N 1
ATOM 1856 C CA . ARG A 1 242 ? 3.879 2.598 0.906 1.00 92.38 242 ARG A CA 1
ATOM 1857 C C . ARG A 1 242 ? 5.330 3.069 0.821 1.00 92.38 242 ARG A C 1
ATOM 1859 O O . ARG A 1 242 ? 5.848 3.631 1.782 1.00 92.38 242 ARG A O 1
ATOM 1866 N N . LEU A 1 243 ? 5.937 2.951 -0.361 1.00 94.12 243 LEU A N 1
ATOM 1867 C CA . LEU A 1 243 ? 7.188 3.640 -0.716 1.00 94.12 243 LEU A CA 1
ATOM 1868 C C . LEU A 1 243 ? 6.910 4.757 -1.721 1.00 94.12 243 LEU A C 1
ATOM 1870 O O . LEU A 1 243 ? 5.932 4.686 -2.461 1.00 94.12 243 LEU A O 1
ATOM 1874 N N . LYS A 1 244 ? 7.747 5.797 -1.732 1.00 94.62 244 LYS A N 1
ATOM 1875 C CA . LYS A 1 244 ? 7.563 7.011 -2.541 1.00 94.62 244 LYS A CA 1
ATOM 1876 C C . LYS A 1 244 ? 8.853 7.376 -3.273 1.00 94.62 244 LYS A C 1
ATOM 1878 O O . LYS A 1 244 ? 9.938 7.201 -2.722 1.00 94.62 244 LYS A O 1
ATOM 1883 N N . THR A 1 245 ? 8.750 7.884 -4.499 1.00 95.31 245 THR A N 1
ATOM 1884 C CA . THR A 1 245 ? 9.884 8.459 -5.241 1.00 95.31 245 THR A CA 1
ATOM 1885 C C . THR A 1 245 ? 9.421 9.500 -6.260 1.00 95.31 245 THR A C 1
ATOM 1887 O O . THR A 1 245 ? 8.265 9.503 -6.681 1.00 95.31 245 THR A O 1
ATOM 1890 N N . ASN A 1 246 ? 10.330 10.376 -6.684 1.00 93.31 246 ASN A N 1
ATOM 1891 C CA . ASN A 1 246 ? 10.063 11.334 -7.756 1.00 93.31 246 ASN A CA 1
ATOM 1892 C C . ASN A 1 246 ? 10.010 10.630 -9.118 1.00 93.31 246 ASN A C 1
ATOM 1894 O O . ASN A 1 246 ? 10.560 9.539 -9.296 1.00 93.31 246 ASN A O 1
ATOM 1898 N N . LEU A 1 247 ? 9.398 11.276 -10.112 1.00 91.38 247 LEU A N 1
ATOM 1899 C CA . LEU A 1 247 ? 9.374 10.742 -11.471 1.00 91.38 247 LEU A CA 1
ATOM 1900 C C . LEU A 1 247 ? 10.791 10.488 -12.017 1.00 91.38 247 LEU A C 1
ATOM 1902 O O . LEU A 1 247 ? 11.656 11.365 -11.944 1.00 91.38 247 LEU A O 1
ATOM 1906 N N . PRO A 1 248 ? 11.042 9.314 -12.626 1.00 87.56 248 PRO A N 1
ATOM 1907 C CA . PRO A 1 248 ? 12.355 8.984 -13.171 1.00 87.56 248 PRO A CA 1
ATOM 1908 C C . PRO A 1 248 ? 12.610 9.654 -14.526 1.00 87.56 248 PRO A C 1
ATOM 1910 O O . PRO A 1 248 ? 13.760 9.772 -14.946 1.00 87.56 248 PRO A O 1
ATOM 1913 N N . PHE A 1 249 ? 11.554 10.084 -15.216 1.00 83.88 249 PHE A N 1
ATOM 1914 C CA . PHE A 1 249 ? 11.622 10.750 -16.509 1.00 83.88 249 PHE A CA 1
ATOM 1915 C C . PHE A 1 249 ? 11.414 12.245 -16.264 1.00 83.88 249 PHE A C 1
ATOM 1917 O O . PHE A 1 249 ? 10.281 12.710 -16.180 1.00 83.88 249 PHE A O 1
ATOM 1924 N N . GLY A 1 250 ? 12.507 12.982 -16.051 1.00 66.94 250 GLY A N 1
ATOM 1925 C CA . GLY A 1 250 ? 12.445 14.433 -15.868 1.00 66.94 250 GLY A CA 1
ATOM 1926 C C . GLY A 1 250 ? 11.752 15.116 -17.051 1.00 66.94 250 GLY A C 1
ATOM 1927 O O . GLY A 1 250 ? 11.806 14.607 -18.173 1.00 66.94 250 GLY A O 1
ATOM 1928 N N . GLY A 1 251 ? 11.095 16.249 -16.786 1.00 53.28 251 GLY A N 1
ATOM 1929 C CA . GLY A 1 251 ? 10.499 17.081 -17.828 1.00 53.28 251 GLY A CA 1
ATOM 1930 C C . GLY A 1 251 ? 11.576 17.545 -18.804 1.00 53.28 251 GLY A C 1
ATOM 1931 O O . GLY A 1 251 ? 12.414 18.370 -18.448 1.00 53.28 251 GLY A O 1
ATOM 1932 N N . GLN A 1 252 ? 11.569 16.967 -20.000 1.00 42.88 252 GLN A N 1
ATOM 1933 C CA . GLN A 1 252 ? 12.139 17.563 -21.202 1.00 42.88 252 GLN A CA 1
ATOM 1934 C C . GLN A 1 252 ? 10.980 18.038 -22.061 1.00 42.88 252 GLN A C 1
ATOM 1936 O O . GLN A 1 252 ? 10.012 17.248 -22.187 1.00 42.88 252 GLN A O 1
#

Radius of gyration: 25.74 Å; Cα contacts (8 Å, |Δi|>4): 552; chains: 1; bounding box: 71×42×87 Å

Nearest PDB structures (foldseek):
  5n40-assembly1_A  TM=2.740E-01  e=7.175E-03  Yersinia pseudotuberculosis IP 31758
  5wy8-assembly1_A  TM=2.962E-01  e=2.423E-02  Homo sapiens
  6kn9-assembly3_C  TM=3.119E-01  e=4.454E-02  Homo sapiens
  6kn9-assembly2_B  TM=3.717E-01  e=1.228E-01  Homo sapiens
  5fty-assembly1_A  TM=2.375E-01  e=4.148E-01  Geobacillus stearothermophilus

Mean predicted aligned error: 10.22 Å

pLDDT: mean 84.32, std 18.61, range [33.5, 98.31]

Sequence (252 aa):
MLHRNFIAFALCLVAFALTAKVNSVSFRVPGLQSSDALPEVESSVVVRGRTSTLTIVGKSLSQTKAVEIEPATGIKVVEIKKLETRPDGLNAVSIVLSVEANAEIGQRTATLTAKDNRMDIVWFSIGTHDLTIRNLKLESRRQEVIKLEEGERVIAAANYSFNFEDEAGDINSDDSAASIQVMLKCGRTGSGFYAVPTRVVMEGQNRGTVYFSIHKDQLAHAKPECELQFRLKDKDGNESNRLKTNLPFGGQ

Foldseek 3Di:
DDYDDDDDDDDDDPDPPPPPPPPPPDDDPPQPPVPWFAKDWQFQEDEAPAKGKIKIKTQQQQQFDDKDKPVCPQKDFPDKDWDDQDPVNITMIITIMHGHNPHDWFKMKIWTQGPVRRTGIDMHTYDHWAKAKADKDFPDKDWDWDQDPVGTDTWIKIKIKIKMFAPVLQDDFPAQLKWKWKWWADPRDIDIDIWTFPTWADPDSGITMTMTMDIVVNVVVHDQRIKIKIWIAGNRGRIYGIDIDGDPDHDD

Solvent-accessible surface area (backbone atoms only — not comparable to full-atom values): 14669 Å² total; per-residue (Å²): 135,82,89,80,90,80,86,78,92,76,80,90,77,86,80,79,78,77,79,75,79,76,74,83,79,79,81,76,63,89,78,71,77,88,79,66,71,78,52,43,57,56,39,41,46,40,35,41,56,36,77,29,72,42,40,36,38,21,73,74,42,78,45,54,75,47,76,48,55,46,77,43,73,46,54,41,85,74,45,81,44,78,49,72,68,42,98,88,69,32,18,27,33,39,36,35,31,42,25,37,68,82,34,68,73,42,78,33,38,39,43,35,32,27,77,88,67,45,74,47,71,44,66,34,26,38,27,83,49,61,39,43,62,45,75,78,38,82,75,48,77,49,77,43,79,45,83,50,100,92,44,78,43,82,40,52,35,40,32,36,35,28,37,39,38,32,74,78,38,78,77,52,65,80,46,79,58,41,36,31,43,37,32,46,33,48,85,90,51,68,51,73,51,76,35,62,62,76,44,44,49,70,78,56,69,36,31,28,37,44,28,32,64,48,50,50,74,84,44,71,85,67,52,80,84,22,34,39,32,38,28,47,27,45,79,89,63,37,48,22,33,67,48,78,46,70,61,88,75,69,83,125